Protein AF-A0AAE1BI01-F1 (afdb_monomer_lite)

Radius of gyration: 24.94 Å; chains: 1; bounding box: 64×74×64 Å

Secondary structure (DSSP, 8-state):
---------------SS-HHHHHHHHHHHHHHHHHHHTT--S---TTTTTSPPTT-HHHHHHHHHHHHHHHHHHHHHGGGT----EE----BSSGGG-HHHHHHHHHHHHHHS-HHHHHHH-HHHHHHHHHHHHHHHHTSBPGGGGHHHHHHHHHHHH-SS--SEE-S-HHHHHHHHHHHHS-HHHHHHHHHTTS-SSPPHHHHHHHHTT--S-TTTTSTTTTT-PPPPPPP----TT---PPPPPP----------

Foldseek 3Di:
DDDDDDDDDDDDQDDPDDPVVVVVVCVCCVPPVVVLVVQAQAFQALCLLPDAFPVCNSVSVSSVVVVVVQVVCQVVCVVVVRHGAEEREHFAPDPRLDLPVVVVVLVVVLVPDDPVVCLQQDPVQSVLQSVLSVVVSVPHHYPVLCVLSVVLVCCCVPNPDRDNYHYSDPVSVVVSVVLVPDDPVVNVVVSVVSHRPDGGNNVVVCVVVVVPDPPCVPPPVNVPDDDPDDDDPDDPPVDPDDPPDPDPPVPPDPDDD

Structure (mmCIF, N/CA/C/O backbone):
data_AF-A0AAE1BI01-F1
#
_entry.id   AF-A0AAE1BI01-F1
#
loop_
_atom_site.group_PDB
_atom_site.id
_atom_site.type_symbol
_atom_site.label_atom_id
_atom_site.label_alt_id
_atom_site.label_comp_id
_atom_site.label_asym_id
_atom_site.label_entity_id
_atom_site.label_seq_id
_atom_site.pdbx_PDB_ins_code
_atom_site.Cartn_x
_atom_site.Cartn_y
_atom_site.Cartn_z
_atom_site.occupancy
_atom_site.B_iso_or_equiv
_atom_site.auth_seq_id
_atom_site.auth_comp_id
_atom_site.auth_asym_id
_atom_site.auth_atom_id
_atom_site.pdbx_PDB_model_num
ATOM 1 N N . MET A 1 1 ? 9.666 39.627 -1.838 1.00 34.75 1 MET A N 1
ATOM 2 C CA . MET A 1 1 ? 8.647 38.665 -2.304 1.00 34.75 1 MET A CA 1
ATOM 3 C C . MET A 1 1 ? 9.130 38.089 -3.619 1.00 34.75 1 MET A C 1
ATOM 5 O O . MET A 1 1 ? 9.066 38.765 -4.634 1.00 34.75 1 MET A O 1
ATOM 9 N N . THR A 1 2 ? 9.695 36.892 -3.573 1.00 24.69 2 THR A N 1
ATOM 10 C CA . THR A 1 2 ? 10.084 36.098 -4.742 1.00 24.69 2 THR A CA 1
ATOM 11 C C . THR A 1 2 ? 9.331 34.770 -4.641 1.00 24.69 2 THR A C 1
ATOM 13 O O . THR A 1 2 ? 9.233 34.231 -3.535 1.00 24.69 2 THR A O 1
ATOM 16 N N . PRO A 1 3 ? 8.721 34.270 -5.728 1.00 29.56 3 PRO A N 1
ATOM 17 C CA . PRO A 1 3 ? 7.937 33.046 -5.676 1.00 29.56 3 PRO A CA 1
ATOM 18 C C . PRO A 1 3 ? 8.868 31.839 -5.521 1.00 29.56 3 PRO A C 1
ATOM 20 O O . PRO A 1 3 ? 9.879 31.724 -6.211 1.00 29.56 3 PRO A O 1
ATOM 23 N N . VAL A 1 4 ? 8.526 30.965 -4.575 1.00 28.11 4 VAL A N 1
ATOM 24 C CA . VAL A 1 4 ? 9.205 29.692 -4.324 1.00 28.11 4 VAL A CA 1
ATOM 25 C C . VAL A 1 4 ? 8.816 28.729 -5.440 1.00 28.11 4 VAL A C 1
ATOM 27 O O . VAL A 1 4 ? 7.648 28.385 -5.599 1.00 28.11 4 VAL A O 1
ATOM 30 N N . THR A 1 5 ? 9.808 28.336 -6.227 1.00 25.78 5 THR A N 1
ATOM 31 C CA . THR A 1 5 ? 9.701 27.385 -7.329 1.00 25.78 5 THR A CA 1
ATOM 32 C C . THR A 1 5 ? 9.247 26.024 -6.799 1.00 25.78 5 THR A C 1
ATOM 34 O O . THR A 1 5 ? 9.932 25.404 -5.988 1.00 25.78 5 THR A O 1
ATOM 37 N N . THR A 1 6 ? 8.077 25.565 -7.236 1.00 25.72 6 THR A N 1
ATOM 38 C CA . THR A 1 6 ? 7.556 24.226 -6.951 1.00 25.72 6 THR A CA 1
ATOM 39 C C . THR A 1 6 ? 8.339 23.208 -7.778 1.00 25.72 6 THR A C 1
ATOM 41 O O . THR A 1 6 ? 8.297 23.235 -9.006 1.00 25.72 6 THR A O 1
ATOM 44 N N . THR A 1 7 ? 9.093 22.333 -7.116 1.00 24.44 7 THR A N 1
ATOM 45 C CA . THR A 1 7 ? 9.836 21.251 -7.770 1.00 24.44 7 THR A CA 1
ATOM 46 C C . THR A 1 7 ? 8.867 20.134 -8.158 1.00 24.44 7 THR A C 1
ATOM 48 O O . THR A 1 7 ? 8.446 19.342 -7.319 1.00 24.44 7 THR A O 1
ATOM 51 N N . THR A 1 8 ? 8.488 20.106 -9.434 1.00 24.20 8 THR A N 1
ATOM 52 C CA . THR A 1 8 ? 7.691 19.054 -10.076 1.00 24.20 8 THR A CA 1
ATOM 53 C C . THR A 1 8 ? 8.500 17.758 -10.162 1.00 24.20 8 THR A C 1
ATOM 55 O O . THR A 1 8 ? 9.525 17.715 -10.840 1.00 24.20 8 THR A O 1
ATOM 58 N N . THR A 1 9 ? 8.049 16.694 -9.494 1.00 25.83 9 THR A N 1
ATOM 59 C CA . THR A 1 9 ? 8.619 15.344 -9.636 1.00 25.83 9 THR A CA 1
ATOM 60 C C . THR A 1 9 ? 8.003 14.671 -10.861 1.00 25.83 9 THR A C 1
ATOM 62 O O . THR A 1 9 ? 6.819 14.344 -10.872 1.00 25.83 9 THR A O 1
ATOM 65 N N . THR A 1 10 ? 8.802 14.487 -11.905 1.00 23.81 10 THR A N 1
ATOM 66 C CA . THR A 1 10 ? 8.436 13.834 -13.166 1.00 23.81 10 THR A CA 1
ATOM 67 C C . THR A 1 10 ? 8.401 12.310 -13.020 1.00 23.81 10 THR A C 1
ATOM 69 O O . THR A 1 10 ? 9.395 11.703 -12.629 1.00 23.81 10 THR A O 1
ATOM 72 N N . PHE A 1 11 ? 7.286 11.673 -13.388 1.00 27.86 11 PHE A N 1
ATOM 73 C CA . PHE A 1 11 ? 7.334 10.318 -13.948 1.00 27.86 11 PHE A CA 1
ATOM 74 C C . PHE A 1 11 ? 7.837 10.444 -15.390 1.00 27.86 11 PHE A C 1
ATOM 76 O O . PHE A 1 11 ? 7.430 11.377 -16.083 1.00 27.86 11 PHE A O 1
ATOM 83 N N . GLU A 1 12 ? 8.701 9.540 -15.844 1.00 30.38 12 GLU A N 1
ATOM 84 C CA . GLU A 1 12 ? 9.198 9.509 -17.221 1.00 30.38 12 GLU A CA 1
ATOM 85 C C . GLU A 1 12 ? 8.898 8.127 -17.812 1.00 30.38 12 GLU A C 1
ATOM 87 O O . GLU A 1 12 ? 9.421 7.113 -17.358 1.00 30.38 12 GLU A O 1
ATOM 92 N N . VAL A 1 13 ? 8.006 8.075 -18.803 1.00 31.58 13 VAL A N 1
ATOM 93 C CA . VAL A 1 13 ? 7.838 6.898 -19.665 1.00 31.58 13 VAL A CA 1
ATOM 94 C C . VAL A 1 13 ? 8.714 7.143 -20.887 1.00 31.58 13 VAL A C 1
ATOM 96 O O . VAL A 1 13 ? 8.305 7.842 -21.816 1.00 31.58 13 VAL A O 1
ATOM 99 N N . MET A 1 14 ? 9.940 6.619 -20.866 1.00 33.91 14 MET A N 1
ATOM 100 C CA . MET A 1 14 ? 10.879 6.728 -21.982 1.00 33.91 14 MET A CA 1
ATOM 101 C C . MET A 1 14 ? 10.885 5.435 -22.793 1.00 33.91 14 MET A C 1
ATOM 103 O O . MET A 1 14 ? 11.313 4.388 -22.324 1.00 33.91 14 MET A O 1
ATOM 107 N N . SER A 1 15 ? 10.429 5.534 -24.038 1.00 36.69 15 SER A N 1
ATOM 108 C CA . SER A 1 15 ? 10.638 4.533 -25.083 1.00 36.69 15 SER A CA 1
ATOM 109 C C . SER A 1 15 ? 11.426 5.209 -26.202 1.00 36.69 15 SER A C 1
ATOM 111 O O . SER A 1 15 ? 11.108 6.335 -26.602 1.00 36.69 15 SER A O 1
ATOM 113 N N . GLN A 1 16 ? 12.494 4.551 -26.661 1.00 36.19 16 GLN A N 1
ATOM 114 C CA . GLN A 1 16 ? 13.290 5.008 -27.796 1.00 36.19 16 GLN A CA 1
ATOM 115 C C . GLN A 1 16 ? 12.392 5.178 -29.031 1.00 36.19 16 GLN A C 1
ATOM 117 O O . GLN A 1 16 ? 11.765 4.233 -29.498 1.00 36.19 16 GLN A O 1
ATOM 122 N N . THR A 1 17 ? 12.378 6.407 -29.554 1.00 41.50 17 THR A N 1
ATOM 123 C CA . THR A 1 17 ? 11.995 6.783 -30.926 1.00 41.50 17 THR A CA 1
ATOM 124 C C . THR A 1 17 ? 10.631 6.299 -31.443 1.00 41.50 17 THR A C 1
ATOM 126 O O . THR A 1 17 ? 10.576 5.296 -32.138 1.00 41.50 17 THR A O 1
ATOM 129 N N . ASP A 1 18 ? 9.563 7.089 -31.250 1.00 35.34 18 ASP A N 1
ATOM 130 C CA . ASP A 1 18 ? 8.571 7.373 -32.311 1.00 35.34 18 ASP A CA 1
ATOM 131 C C . ASP A 1 18 ? 7.636 8.548 -31.927 1.00 35.34 18 ASP A C 1
ATOM 133 O O . ASP A 1 18 ? 7.239 8.716 -30.771 1.00 35.34 18 ASP A O 1
ATOM 137 N N . LEU A 1 19 ? 7.217 9.353 -32.908 1.00 38.34 19 LEU A N 1
ATOM 138 C CA . LEU A 1 19 ? 6.229 10.437 -32.761 1.00 38.34 19 LEU A CA 1
ATOM 139 C C . LEU A 1 19 ? 4.848 9.926 -32.295 1.00 38.34 19 LEU A C 1
ATOM 141 O O . LEU A 1 19 ? 4.047 10.705 -31.777 1.00 38.34 19 LEU A O 1
ATOM 145 N N . ARG A 1 20 ? 4.582 8.617 -32.419 1.00 37.41 20 ARG A N 1
ATOM 146 C CA . ARG A 1 20 ? 3.362 7.945 -31.930 1.00 37.41 20 ARG A CA 1
ATOM 147 C C . ARG A 1 20 ? 3.327 7.770 -30.410 1.00 37.41 20 ARG A C 1
ATOM 149 O O . ARG A 1 20 ? 2.249 7.866 -29.823 1.00 37.41 20 ARG A O 1
ATOM 156 N N . THR A 1 21 ? 4.481 7.614 -29.762 1.00 40.12 21 THR A N 1
ATOM 157 C CA . THR A 1 21 ? 4.593 7.468 -28.301 1.00 40.12 21 THR A CA 1
ATOM 158 C C . THR A 1 21 ? 4.140 8.743 -27.594 1.00 40.12 21 THR A C 1
ATOM 160 O O . THR A 1 21 ? 3.395 8.676 -26.624 1.00 40.12 21 THR A O 1
ATOM 163 N N . ARG A 1 22 ? 4.449 9.922 -28.158 1.00 38.75 22 ARG A N 1
ATOM 164 C CA . ARG A 1 22 ? 4.010 11.222 -27.620 1.00 38.75 22 ARG A CA 1
ATOM 165 C C . ARG A 1 22 ? 2.494 11.339 -27.470 1.00 38.75 22 ARG A C 1
ATOM 167 O O . ARG A 1 22 ? 2.050 11.926 -26.491 1.00 38.75 22 ARG A O 1
ATOM 174 N N . SER A 1 23 ? 1.705 10.772 -28.386 1.00 33.31 23 SER A N 1
ATOM 175 C CA . SER A 1 23 ? 0.239 10.844 -28.314 1.00 33.31 23 SER A CA 1
ATOM 176 C C . SER A 1 23 ? -0.345 9.919 -27.238 1.00 33.31 23 SER A C 1
ATOM 178 O O . SER A 1 23 ? -1.333 10.284 -26.603 1.00 33.31 23 SER A O 1
ATOM 180 N N . MET A 1 24 ? 0.268 8.754 -27.000 1.00 35.69 24 MET A N 1
ATOM 181 C CA . MET A 1 24 ? -0.141 7.811 -25.948 1.00 35.69 24 MET A CA 1
ATOM 182 C C . MET A 1 24 ? 0.333 8.241 -24.558 1.00 35.69 24 MET A C 1
ATOM 184 O O . MET A 1 24 ? -0.446 8.166 -23.610 1.00 35.69 24 MET A O 1
ATOM 188 N N . THR A 1 25 ? 1.554 8.768 -24.431 1.00 40.75 25 THR A N 1
ATOM 189 C CA . THR A 1 25 ? 2.028 9.363 -23.175 1.00 40.75 25 THR A CA 1
ATOM 190 C C . THR A 1 25 ? 1.142 10.554 -22.803 1.00 40.75 25 THR A C 1
ATOM 192 O O . THR A 1 25 ? 0.674 10.629 -21.675 1.00 40.75 25 THR A O 1
ATOM 195 N N . HIS A 1 26 ? 0.762 11.418 -23.755 1.00 35.41 26 HIS A N 1
ATOM 196 C CA . HIS A 1 26 ? -0.215 12.478 -23.475 1.00 35.41 26 HIS A CA 1
ATOM 197 C C . HIS A 1 26 ? -1.580 11.931 -23.030 1.00 35.41 26 HIS A C 1
ATOM 199 O O . HIS A 1 26 ? -2.172 12.485 -22.112 1.00 35.41 26 HIS A O 1
ATOM 205 N N . PHE A 1 27 ? -2.085 10.848 -23.625 1.00 36.16 27 PHE A N 1
ATOM 206 C CA . PHE A 1 27 ? -3.375 10.260 -23.240 1.00 36.16 27 PHE A CA 1
ATOM 207 C C . PHE A 1 27 ? -3.372 9.732 -21.794 1.00 36.16 27 PHE A C 1
ATOM 209 O O . PHE A 1 27 ? -4.291 10.023 -21.030 1.00 36.16 27 PHE A O 1
ATOM 216 N N . VAL A 1 28 ? -2.304 9.033 -21.391 1.00 37.91 28 VAL A N 1
ATOM 217 C CA . VAL A 1 28 ? -2.143 8.504 -20.024 1.00 37.91 28 VAL A CA 1
ATOM 218 C C . VAL A 1 28 ? -1.942 9.634 -19.005 1.00 37.91 28 VAL A C 1
ATOM 220 O O . VAL A 1 28 ? -2.580 9.624 -17.954 1.00 37.91 28 VAL A O 1
ATOM 223 N N . TYR A 1 29 ? -1.138 10.655 -19.325 1.00 36.44 29 TYR A N 1
ATOM 224 C CA . TYR A 1 29 ? -0.919 11.798 -18.427 1.00 36.44 29 TYR A CA 1
ATOM 225 C C . TYR A 1 29 ? -2.136 12.726 -18.323 1.00 36.44 29 TYR A C 1
ATOM 227 O O . TYR A 1 29 ? -2.390 13.271 -17.259 1.00 36.44 29 TYR A O 1
ATOM 235 N N . THR A 1 30 ? -2.919 12.920 -19.388 1.00 34.72 30 THR A N 1
ATOM 236 C CA . THR A 1 30 ? -3.986 13.943 -19.387 1.00 34.72 30 THR A CA 1
ATOM 237 C C . THR A 1 30 ? -5.292 13.441 -18.754 1.00 34.72 30 THR A C 1
ATOM 239 O O . THR A 1 30 ? -6.038 14.241 -18.199 1.00 34.72 30 THR A O 1
ATOM 242 N N . LEU A 1 31 ? -5.581 12.133 -18.799 1.00 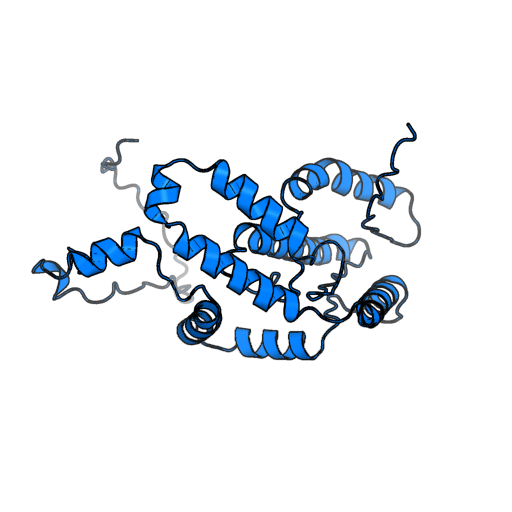35.03 31 LEU A N 1
ATOM 243 C CA . LEU A 1 31 ? -6.830 11.568 -18.257 1.00 35.03 31 LEU A CA 1
ATOM 244 C C . LEU A 1 31 ? -6.679 10.917 -16.877 1.00 35.03 31 LEU A C 1
ATOM 246 O O . LEU A 1 31 ? -7.642 10.897 -16.115 1.00 35.03 31 LEU A O 1
ATOM 250 N N . VAL A 1 32 ? -5.502 10.374 -16.554 1.00 37.41 32 VAL A N 1
ATOM 251 C CA . VAL A 1 32 ? -5.323 9.514 -15.367 1.00 37.41 32 VAL A CA 1
ATOM 252 C C . VAL A 1 32 ? -4.559 10.224 -14.245 1.00 37.41 32 VAL A C 1
ATOM 254 O O . VAL A 1 32 ? -4.821 9.970 -13.073 1.00 37.41 32 VAL A O 1
ATOM 257 N N . TRP A 1 33 ? -3.673 11.169 -14.576 1.00 38.16 33 TRP A N 1
ATOM 258 C CA . TRP A 1 33 ? -2.882 11.929 -13.599 1.00 38.16 33 TRP A CA 1
ATOM 259 C C . TRP A 1 33 ? -3.724 12.722 -12.576 1.00 38.16 33 TRP A C 1
ATOM 261 O O . TRP A 1 33 ? -3.427 12.624 -11.385 1.00 38.16 33 TRP A O 1
ATOM 271 N N . PRO A 1 34 ? -4.829 13.404 -12.955 1.00 31.47 34 PRO A N 1
ATOM 272 C CA . PRO A 1 34 ? -5.656 14.134 -11.987 1.00 31.47 34 PRO A CA 1
ATOM 273 C C . PRO A 1 34 ? -6.359 13.224 -10.964 1.00 31.47 34 PRO A C 1
ATOM 275 O O . PRO A 1 34 ? -6.634 13.647 -9.851 1.00 31.47 34 PRO A O 1
ATOM 278 N N . LEU A 1 35 ? -6.625 11.958 -11.315 1.00 32.19 35 LEU A N 1
ATOM 279 C CA . LEU A 1 35 ? -7.226 10.960 -10.414 1.00 32.19 35 LEU A CA 1
ATOM 280 C C . LEU A 1 35 ? -6.220 10.376 -9.409 1.00 32.19 35 LEU A C 1
ATOM 282 O O . LEU A 1 35 ? -6.613 9.771 -8.413 1.00 32.19 35 LEU A O 1
ATOM 286 N N . ILE A 1 36 ? -4.927 10.525 -9.693 1.00 38.31 36 ILE A N 1
ATOM 287 C CA . ILE A 1 36 ? -3.812 9.965 -8.930 1.00 38.31 36 ILE A CA 1
ATOM 288 C C . ILE A 1 36 ? -3.237 11.032 -7.982 1.00 38.31 36 ILE A C 1
ATOM 290 O O . ILE A 1 36 ? -2.968 10.717 -6.823 1.00 38.31 36 ILE A O 1
ATOM 294 N N . ASP A 1 37 ? -3.134 12.293 -8.415 1.00 31.62 37 ASP A N 1
ATOM 295 C CA . ASP A 1 37 ? -2.546 13.391 -7.628 1.00 31.62 37 ASP A CA 1
ATOM 296 C C . ASP A 1 37 ? -3.327 13.740 -6.345 1.00 31.62 37 ASP A C 1
ATOM 298 O O . ASP A 1 37 ? -2.708 13.997 -5.310 1.00 31.62 37 ASP A O 1
ATOM 302 N N . ASP A 1 38 ? -4.663 13.648 -6.346 1.00 31.38 38 ASP A N 1
ATOM 303 C CA . ASP A 1 38 ? -5.489 13.997 -5.174 1.00 31.38 38 ASP A CA 1
ATOM 304 C C . ASP A 1 38 ? -5.339 13.020 -3.985 1.00 31.38 38 ASP A C 1
ATOM 306 O O . ASP A 1 38 ? -5.750 13.326 -2.865 1.00 31.38 38 ASP A O 1
ATOM 310 N N . PHE A 1 39 ? -4.710 11.853 -4.183 1.00 31.08 39 PHE A N 1
ATOM 311 C CA . PHE A 1 39 ? -4.576 10.807 -3.156 1.00 31.08 39 PHE A CA 1
ATOM 312 C C . PHE A 1 39 ? -3.128 10.520 -2.709 1.00 31.08 39 PHE A C 1
ATOM 314 O O . PHE A 1 39 ? -2.918 9.707 -1.803 1.00 31.08 39 PHE A O 1
ATOM 321 N N . LEU A 1 40 ? -2.112 11.146 -3.320 1.00 35.22 40 LEU A N 1
ATOM 322 C CA . LEU A 1 40 ? -0.724 10.647 -3.311 1.00 35.22 40 LEU A CA 1
ATOM 323 C C . LEU A 1 40 ? 0.300 11.443 -2.490 1.00 35.22 40 LEU A C 1
ATOM 325 O O . LEU A 1 40 ? 1.487 11.437 -2.805 1.00 35.22 40 LEU A O 1
ATOM 329 N N . SER A 1 41 ? -0.103 12.032 -1.366 1.00 29.48 41 SER A N 1
ATOM 330 C CA . SER A 1 41 ? 0.845 12.628 -0.409 1.00 29.48 41 SER A CA 1
ATOM 331 C C . SER A 1 41 ? 0.832 11.934 0.950 1.00 29.48 41 SER A C 1
ATOM 333 O O . SER A 1 41 ? 0.291 12.499 1.890 1.00 29.48 41 SER A O 1
ATOM 335 N N . CYS A 1 42 ? 1.437 10.737 1.083 1.00 35.81 42 CYS A N 1
ATOM 336 C CA . CYS A 1 42 ? 2.082 10.296 2.342 1.00 35.81 42 CYS A CA 1
ATOM 337 C C . CYS A 1 42 ? 2.644 8.853 2.321 1.00 35.81 42 CYS A C 1
ATOM 339 O O . CYS A 1 42 ? 1.904 7.931 2.039 1.00 35.81 42 CYS A O 1
ATOM 341 N N . PHE A 1 43 ? 3.899 8.649 2.759 1.00 37.59 43 PHE A N 1
ATOM 342 C CA . PHE A 1 43 ? 4.527 7.365 3.178 1.00 37.59 43 PHE A CA 1
ATOM 343 C C . PHE A 1 43 ? 4.877 6.277 2.139 1.00 37.59 43 PHE A C 1
ATOM 345 O O . PHE A 1 43 ? 4.215 5.255 2.062 1.00 37.59 43 PHE A O 1
ATOM 352 N N . SER A 1 44 ? 6.034 6.353 1.468 1.00 34.94 44 SER A N 1
ATOM 353 C CA . SER A 1 44 ? 6.558 5.203 0.696 1.00 34.94 44 SER A CA 1
ATOM 354 C C . SER A 1 44 ? 7.006 4.053 1.603 1.00 34.94 44 SER A C 1
ATOM 356 O O . SER A 1 44 ? 8.103 4.078 2.144 1.00 34.94 44 SER A O 1
ATOM 358 N N . LEU A 1 45 ? 6.186 3.016 1.764 1.00 44.69 45 LEU A N 1
ATOM 359 C CA . LEU A 1 45 ? 6.631 1.696 2.217 1.00 44.69 45 LEU A CA 1
ATOM 360 C C . LEU A 1 45 ? 6.653 0.788 0.986 1.00 44.69 45 LEU A C 1
ATOM 362 O O . LEU A 1 45 ? 5.613 0.559 0.386 1.00 44.69 45 LEU A O 1
ATOM 366 N N . GLY A 1 46 ? 7.799 0.215 0.632 1.00 44.31 46 GLY A N 1
ATOM 367 C CA . GLY A 1 46 ? 7.916 -0.733 -0.493 1.00 44.31 46 GLY A CA 1
ATOM 368 C C . GLY A 1 46 ? 7.056 -1.992 -0.307 1.00 44.31 46 GLY A C 1
ATOM 369 O O . GLY A 1 46 ? 6.727 -2.679 -1.264 1.00 44.31 46 GLY A O 1
ATOM 370 N N . ASP A 1 47 ? 6.610 -2.252 0.926 1.00 52.16 47 ASP A N 1
ATOM 371 C CA . ASP A 1 47 ? 5.630 -3.290 1.254 1.00 52.16 47 ASP A CA 1
ATOM 372 C C . ASP A 1 47 ? 4.177 -2.851 1.035 1.00 52.16 47 ASP A C 1
ATOM 374 O O . ASP A 1 47 ? 3.317 -3.712 0.906 1.00 52.16 47 ASP A O 1
ATOM 378 N N . SER A 1 48 ? 3.878 -1.546 0.991 1.00 54.66 48 SER A N 1
ATOM 379 C CA . SER A 1 48 ? 2.501 -1.025 0.861 1.00 54.66 48 SER A CA 1
ATOM 380 C C . SER A 1 48 ? 1.859 -1.302 -0.496 1.00 54.66 48 SER A C 1
ATOM 382 O O . SER A 1 48 ? 0.651 -1.161 -0.638 1.00 54.66 48 SER A O 1
ATOM 384 N N . SER A 1 49 ? 2.659 -1.716 -1.478 1.00 57.06 49 SER A N 1
ATOM 385 C CA . SER A 1 49 ? 2.206 -2.218 -2.776 1.00 57.06 49 SER A CA 1
ATOM 386 C C . SER A 1 49 ? 1.765 -3.688 -2.740 1.00 57.06 49 SER A C 1
ATOM 388 O O . SER A 1 49 ? 1.227 -4.188 -3.723 1.00 57.06 49 SER A O 1
ATOM 390 N N . ARG A 1 50 ? 2.046 -4.401 -1.640 1.00 68.12 50 ARG A N 1
ATOM 391 C CA . ARG A 1 50 ? 1.777 -5.843 -1.466 1.00 68.12 50 ARG A CA 1
ATOM 392 C C . ARG A 1 50 ? 0.952 -6.157 -0.222 1.00 68.12 50 ARG A C 1
ATOM 394 O O . ARG A 1 50 ? 0.308 -7.200 -0.158 1.00 68.12 50 ARG A O 1
ATOM 401 N N . TYR A 1 51 ? 1.017 -5.279 0.774 1.00 74.69 51 TYR A N 1
ATOM 402 C CA . TYR A 1 51 ? 0.347 -5.396 2.058 1.00 74.69 51 TYR A CA 1
ATOM 403 C C . TYR A 1 51 ? -0.316 -4.080 2.417 1.00 74.69 51 TYR A C 1
ATOM 405 O O . TYR A 1 51 ? 0.218 -3.006 2.156 1.00 74.69 51 TYR A O 1
ATOM 413 N N . THR A 1 52 ? -1.474 -4.167 3.056 1.00 78.94 52 THR A N 1
ATOM 414 C CA . THR A 1 52 ? -2.166 -2.993 3.577 1.00 78.94 52 THR A CA 1
ATOM 415 C C . THR A 1 52 ? -1.838 -2.834 5.051 1.00 78.94 52 THR A C 1
ATOM 417 O O . THR A 1 52 ? -2.083 -3.740 5.845 1.00 78.94 52 THR A O 1
ATOM 420 N N . PHE A 1 53 ? -1.285 -1.680 5.417 1.00 73.31 53 PHE A N 1
ATOM 421 C CA . PHE A 1 53 ? -0.978 -1.363 6.808 1.00 73.31 53 PHE A CA 1
ATOM 422 C C . PHE A 1 53 ? -2.161 -0.634 7.456 1.00 73.31 53 PHE A C 1
ATOM 424 O O . PHE A 1 53 ? -2.661 0.336 6.873 1.00 73.31 53 PHE A O 1
ATOM 431 N N . PRO A 1 54 ? -2.605 -1.038 8.661 1.00 74.69 54 PRO A N 1
ATOM 432 C CA . PRO A 1 54 ? -3.645 -0.299 9.364 1.00 74.69 54 PRO A CA 1
ATOM 433 C C . PRO A 1 54 ? -3.150 1.115 9.703 1.00 74.69 54 PRO A C 1
ATOM 435 O O . PRO A 1 54 ? -1.997 1.302 10.093 1.00 74.69 54 PRO A O 1
ATOM 438 N N . GLY A 1 55 ? -4.012 2.111 9.487 1.00 74.94 55 GLY A N 1
ATOM 439 C CA . GLY A 1 55 ? -3.655 3.535 9.537 1.00 74.94 55 GLY A CA 1
ATOM 440 C C . GLY A 1 55 ? -3.200 4.123 8.194 1.00 74.94 55 GLY A C 1
ATOM 441 O O . GLY A 1 55 ? -3.214 5.337 8.035 1.00 74.94 55 GLY A O 1
ATOM 442 N N . PHE A 1 56 ? -2.887 3.282 7.200 1.00 74.81 56 PHE A N 1
ATOM 443 C CA . PHE A 1 56 ? -2.456 3.692 5.854 1.00 74.81 56 PHE A CA 1
ATOM 444 C C . PHE A 1 56 ? -3.273 3.011 4.749 1.00 74.81 56 PHE A C 1
ATOM 446 O O . PHE A 1 56 ? -2.780 2.803 3.639 1.00 74.81 56 PHE A O 1
ATOM 453 N N . THR A 1 57 ? -4.520 2.635 5.038 1.00 79.62 57 THR A N 1
ATOM 454 C CA . THR A 1 57 ? -5.367 1.867 4.114 1.00 79.62 57 THR A CA 1
ATOM 455 C C . THR A 1 57 ? -5.584 2.591 2.789 1.00 79.62 57 THR A C 1
ATOM 457 O O . THR A 1 57 ? -5.344 2.005 1.737 1.00 79.62 57 THR A O 1
ATOM 460 N N . ALA A 1 58 ? -5.967 3.872 2.828 1.00 79.25 58 ALA A N 1
ATOM 461 C CA . ALA A 1 58 ? -6.199 4.667 1.620 1.00 79.25 58 ALA A CA 1
ATOM 462 C C . ALA A 1 58 ? -4.927 4.794 0.767 1.00 79.25 58 ALA A C 1
ATOM 464 O O . ALA A 1 58 ? -4.965 4.609 -0.444 1.00 79.25 58 ALA A O 1
ATOM 465 N N . TYR A 1 59 ? -3.781 5.017 1.410 1.00 74.88 59 TYR A N 1
ATOM 466 C CA . TYR A 1 59 ? -2.498 5.073 0.721 1.00 74.88 59 TYR A CA 1
ATOM 467 C C . TYR A 1 59 ? -2.104 3.726 0.090 1.00 74.88 59 TYR A C 1
ATOM 469 O O . TYR A 1 59 ? -1.723 3.665 -1.080 1.00 74.88 59 TYR A O 1
ATOM 477 N N . SER A 1 60 ? -2.224 2.638 0.858 1.00 79.75 60 SER A N 1
ATOM 478 C CA . SER A 1 60 ? -1.892 1.284 0.399 1.00 79.75 60 SER A CA 1
ATOM 479 C C . SER A 1 60 ? -2.772 0.889 -0.786 1.00 79.75 60 SER A C 1
ATOM 481 O O . SER A 1 60 ? -2.273 0.315 -1.750 1.00 79.75 60 SER A O 1
ATOM 483 N N . MET A 1 61 ? -4.057 1.256 -0.756 1.00 84.56 61 MET A N 1
ATOM 484 C CA . MET A 1 61 ? -4.988 1.073 -1.869 1.00 84.56 61 MET A CA 1
ATOM 485 C C . MET A 1 61 ? -4.486 1.768 -3.137 1.00 84.56 61 MET A C 1
ATOM 487 O O . MET A 1 61 ? -4.375 1.112 -4.172 1.00 84.56 61 MET A O 1
ATOM 491 N N . SER A 1 62 ? -4.120 3.052 -3.061 1.00 83.19 62 SER A N 1
ATOM 492 C CA . SER A 1 62 ? -3.587 3.788 -4.215 1.00 83.19 62 SER A CA 1
ATOM 493 C C . SER A 1 62 ? -2.324 3.131 -4.778 1.00 83.19 62 SER A C 1
ATOM 495 O O . SER A 1 62 ? -2.192 2.987 -5.991 1.00 83.19 62 SER A O 1
ATOM 497 N N . LYS A 1 63 ? -1.418 2.646 -3.916 1.00 79.06 63 LYS A N 1
ATOM 498 C CA . LYS A 1 63 ? -0.208 1.931 -4.356 1.00 79.06 63 LYS A CA 1
ATOM 499 C C . LYS A 1 63 ? -0.497 0.573 -4.993 1.00 79.06 63 LYS A C 1
ATOM 501 O O . LYS A 1 63 ? 0.084 0.268 -6.035 1.00 79.06 63 LYS A O 1
ATOM 506 N N . HIS A 1 64 ? -1.420 -0.212 -4.439 1.00 82.81 64 HIS A N 1
ATOM 507 C CA . HIS A 1 64 ? -1.859 -1.468 -5.059 1.00 82.81 64 HIS A CA 1
ATOM 508 C C . HIS A 1 64 ? -2.509 -1.217 -6.424 1.00 82.81 64 HIS A C 1
ATOM 510 O O . HIS A 1 64 ? -2.256 -1.964 -7.369 1.00 82.81 64 HIS A O 1
ATOM 516 N N . ALA A 1 65 ? -3.302 -0.149 -6.550 1.00 86.38 65 ALA A N 1
ATOM 517 C CA . ALA A 1 65 ? -3.926 0.231 -7.810 1.00 86.38 65 ALA A CA 1
ATOM 518 C C . ALA A 1 65 ? -2.878 0.580 -8.877 1.00 86.38 65 ALA A C 1
ATOM 520 O O . ALA A 1 65 ? -2.957 0.057 -9.987 1.00 86.38 65 ALA A O 1
ATOM 521 N N . SER A 1 66 ? -1.855 1.377 -8.537 1.00 85.12 66 SER A N 1
ATOM 522 C CA . SER A 1 66 ? -0.757 1.693 -9.464 1.00 85.12 66 SER A CA 1
ATOM 523 C C . SER A 1 66 ? -0.024 0.441 -9.948 1.00 85.12 66 SER A C 1
ATOM 525 O O . SER A 1 66 ? 0.315 0.344 -11.125 1.00 85.12 66 SER A O 1
ATOM 527 N N . ILE A 1 67 ? 0.201 -0.529 -9.058 1.00 85.81 67 ILE A N 1
ATOM 528 C CA . ILE A 1 67 ? 0.853 -1.788 -9.419 1.00 85.81 67 ILE A CA 1
ATOM 529 C C . ILE A 1 67 ? -0.021 -2.648 -10.327 1.00 85.81 67 ILE A C 1
ATOM 531 O O . ILE A 1 67 ? 0.462 -3.122 -11.352 1.00 85.81 67 ILE A O 1
ATOM 535 N N . SER A 1 68 ? -1.299 -2.810 -9.987 1.00 88.75 68 SER A N 1
ATOM 536 C CA . SER A 1 68 ? -2.255 -3.539 -10.825 1.00 88.75 68 SER A CA 1
ATOM 537 C C . SER A 1 68 ? -2.340 -2.927 -12.228 1.00 88.75 68 SER A C 1
ATOM 539 O O . SER A 1 68 ? -2.288 -3.633 -13.235 1.00 88.75 68 SER A O 1
ATOM 541 N N . PHE A 1 69 ? -2.381 -1.595 -12.297 1.00 88.44 69 PHE A N 1
ATOM 542 C CA . PHE A 1 69 ? -2.391 -0.858 -13.553 1.00 88.44 69 PHE A CA 1
ATOM 543 C C . PHE A 1 69 ? -1.112 -1.077 -14.370 1.00 88.44 69 PHE A C 1
ATOM 545 O O . PHE A 1 69 ? -1.192 -1.376 -15.560 1.00 88.44 69 PHE A O 1
ATOM 552 N N . ALA A 1 70 ? 0.064 -0.997 -13.743 1.00 88.19 70 ALA A N 1
ATOM 553 C CA . ALA A 1 70 ? 1.336 -1.251 -14.415 1.00 88.19 70 ALA A CA 1
ATOM 554 C C . ALA A 1 70 ? 1.461 -2.704 -14.911 1.00 88.19 70 ALA A C 1
ATOM 556 O O . ALA A 1 70 ? 1.939 -2.932 -16.022 1.00 88.19 70 ALA A O 1
ATOM 557 N N . ASP A 1 71 ? 0.991 -3.681 -14.128 1.00 88.94 71 ASP A N 1
ATOM 558 C CA . ASP A 1 71 ? 0.979 -5.092 -14.525 1.00 88.94 71 ASP A CA 1
ATOM 559 C C . ASP A 1 71 ? 0.059 -5.329 -15.740 1.00 88.94 71 ASP A C 1
ATOM 561 O O . ASP A 1 71 ? 0.425 -6.093 -16.637 1.00 88.94 71 ASP A O 1
ATOM 565 N N . GLY A 1 72 ? -1.087 -4.639 -15.810 1.00 91.50 72 GLY A N 1
ATOM 566 C CA . GLY A 1 72 ? -1.971 -4.637 -16.980 1.00 91.50 72 GLY A CA 1
ATOM 567 C C . GLY A 1 72 ? -1.325 -3.986 -18.205 1.00 91.50 72 GLY A C 1
ATOM 568 O O . GLY A 1 72 ? -1.236 -4.611 -19.265 1.00 91.50 72 GLY A O 1
ATOM 569 N N . LEU A 1 73 ? -0.782 -2.774 -18.045 1.00 92.31 73 LEU A N 1
ATOM 570 C CA . LEU A 1 73 ? -0.089 -2.058 -19.119 1.00 92.31 73 LEU A CA 1
ATOM 571 C C . LEU A 1 73 ? 1.062 -2.874 -19.701 1.00 92.31 73 LEU A C 1
ATOM 573 O O . LEU A 1 73 ? 1.206 -2.933 -20.916 1.00 92.31 73 LEU A O 1
ATOM 577 N N . ARG A 1 74 ? 1.853 -3.555 -18.867 1.00 93.50 74 ARG A N 1
ATOM 578 C CA . ARG A 1 74 ? 2.954 -4.410 -19.329 1.00 93.50 74 ARG A CA 1
ATOM 579 C C . ARG A 1 74 ? 2.494 -5.465 -20.339 1.00 93.50 74 ARG A C 1
ATOM 581 O O . ARG A 1 74 ? 3.214 -5.744 -21.294 1.00 93.50 74 ARG A O 1
ATOM 588 N N . LEU A 1 75 ? 1.315 -6.053 -20.136 1.00 94.94 75 LEU A N 1
ATOM 589 C CA . LEU A 1 75 ? 0.746 -7.045 -21.053 1.00 94.94 75 LEU A CA 1
ATOM 590 C C . LEU A 1 75 ? 0.173 -6.385 -22.311 1.00 94.94 75 LEU A C 1
ATOM 592 O O . LEU A 1 75 ? 0.389 -6.870 -23.421 1.00 94.94 75 LEU A O 1
ATOM 596 N N . GLU A 1 76 ? -0.532 -5.266 -22.158 1.00 94.75 76 GLU A N 1
ATOM 597 C CA . GLU A 1 76 ? -1.142 -4.559 -23.286 1.00 94.75 76 GLU A CA 1
ATOM 598 C C . GLU A 1 76 ? -0.105 -3.938 -24.230 1.00 94.75 76 GLU A C 1
ATOM 600 O O . GLU A 1 76 ? -0.308 -3.942 -25.448 1.00 94.75 76 GLU A O 1
ATOM 605 N N . MET A 1 77 ? 1.001 -3.435 -23.673 1.00 95.62 77 MET A N 1
ATOM 606 C CA . MET A 1 77 ? 2.084 -2.772 -24.398 1.00 95.62 77 MET A CA 1
ATOM 607 C C . MET A 1 77 ? 3.000 -3.753 -25.137 1.00 95.62 77 MET A C 1
ATOM 609 O O . MET A 1 77 ? 3.655 -3.364 -26.106 1.00 95.62 77 MET A O 1
ATOM 613 N N . GLN A 1 78 ? 3.022 -5.029 -24.735 1.00 93.12 78 GLN A N 1
ATOM 614 C CA . GLN A 1 78 ? 3.943 -6.034 -25.276 1.00 93.12 78 GLN A CA 1
ATOM 615 C C . GLN A 1 78 ? 3.844 -6.165 -26.806 1.00 93.12 78 GLN A C 1
ATOM 617 O O . GLN A 1 78 ? 4.856 -6.309 -27.488 1.00 93.12 78 GLN A O 1
ATOM 622 N N . LYS A 1 79 ? 2.634 -6.048 -27.368 1.00 94.06 79 LYS A N 1
ATOM 623 C CA . LYS A 1 79 ? 2.383 -6.113 -28.822 1.00 94.06 79 LYS A CA 1
ATOM 624 C C . LYS A 1 79 ? 2.974 -4.939 -29.614 1.00 94.06 79 LYS A C 1
ATOM 626 O O . LYS A 1 79 ? 3.064 -5.014 -30.835 1.00 94.06 79 LYS A O 1
ATOM 631 N N . TRP A 1 80 ? 3.343 -3.861 -28.930 1.00 94.56 80 TRP A N 1
ATOM 632 C CA . TRP A 1 80 ? 3.962 -2.671 -29.512 1.00 94.56 80 TRP A CA 1
ATOM 633 C C . TRP A 1 80 ? 5.474 -2.625 -29.286 1.00 94.56 80 TRP A C 1
ATOM 635 O O . TRP A 1 80 ? 6.101 -1.630 -29.629 1.00 94.56 80 TRP A O 1
ATOM 645 N N . GLY A 1 81 ? 6.063 -3.680 -28.710 1.00 91.75 81 GLY A N 1
ATOM 646 C CA . GLY A 1 81 ? 7.489 -3.707 -28.380 1.00 91.75 81 GLY A CA 1
ATOM 647 C C . GLY A 1 81 ? 7.877 -2.725 -27.271 1.00 91.75 81 GLY A C 1
ATOM 648 O O . GLY A 1 81 ? 9.053 -2.413 -27.125 1.00 91.75 81 GLY A O 1
ATOM 649 N N . ILE A 1 82 ? 6.904 -2.228 -26.499 1.00 92.31 82 ILE A N 1
ATOM 650 C CA . ILE A 1 82 ? 7.136 -1.316 -25.378 1.00 92.31 82 ILE A CA 1
ATOM 651 C C . ILE A 1 82 ? 7.192 -2.142 -24.090 1.00 92.31 82 ILE A C 1
ATOM 653 O O . ILE A 1 82 ? 6.250 -2.872 -23.770 1.00 92.31 82 ILE A O 1
ATOM 657 N N . SER A 1 83 ? 8.287 -2.014 -23.344 1.00 90.06 83 SER A N 1
ATOM 658 C CA . SER A 1 83 ? 8.442 -2.606 -22.018 1.00 90.06 83 SER A CA 1
ATOM 659 C C . SER A 1 83 ? 7.919 -1.664 -20.927 1.00 90.06 83 SER A C 1
ATOM 661 O O . SER A 1 83 ? 7.935 -0.441 -21.060 1.00 90.06 83 SER A O 1
ATOM 663 N N . VAL A 1 84 ? 7.406 -2.244 -19.841 1.00 91.56 84 VAL A N 1
ATOM 664 C CA . VAL A 1 84 ? 6.901 -1.510 -18.672 1.00 91.56 84 VAL A CA 1
ATOM 665 C C . VAL A 1 84 ? 7.555 -2.104 -17.433 1.00 91.56 84 VAL A C 1
ATOM 667 O O . VAL A 1 84 ? 7.484 -3.316 -17.211 1.00 91.56 84 VAL A O 1
ATOM 670 N N . HIS A 1 85 ? 8.171 -1.238 -16.633 1.00 90.50 85 HIS A N 1
ATOM 671 C CA . HIS A 1 85 ? 8.946 -1.597 -15.450 1.00 90.50 85 HIS A CA 1
ATOM 672 C C . HIS A 1 85 ? 8.409 -0.837 -14.236 1.00 90.50 85 HIS A C 1
ATOM 674 O O . HIS A 1 85 ? 8.049 0.336 -14.345 1.00 90.50 85 HIS A O 1
ATOM 680 N N . THR A 1 86 ? 8.356 -1.485 -13.072 1.00 89.44 86 THR A N 1
ATOM 681 C CA . THR A 1 86 ? 7.980 -0.826 -11.813 1.00 89.44 86 THR A CA 1
ATOM 682 C C . THR A 1 86 ? 9.152 -0.783 -10.844 1.00 89.44 86 THR A C 1
ATOM 684 O O . THR A 1 86 ? 9.823 -1.789 -10.633 1.00 89.44 86 THR A O 1
ATOM 687 N N . VAL A 1 87 ? 9.373 0.370 -10.211 1.00 87.31 87 VAL A N 1
ATOM 688 C CA . VAL A 1 87 ? 10.340 0.530 -9.116 1.00 87.31 87 VAL A CA 1
ATOM 689 C C . VAL A 1 87 ? 9.564 0.772 -7.825 1.00 87.31 87 VAL A C 1
ATOM 691 O O . VAL A 1 87 ? 8.786 1.720 -7.722 1.00 87.31 87 VAL A O 1
ATOM 694 N N . GLU A 1 88 ? 9.747 -0.109 -6.843 1.00 84.38 88 GLU A N 1
ATOM 695 C CA . GLU A 1 88 ? 9.019 -0.128 -5.570 1.00 84.38 88 GLU A CA 1
ATOM 696 C C . GLU A 1 88 ? 9.968 0.236 -4.411 1.00 84.38 88 GLU A C 1
ATOM 698 O O . GLU A 1 88 ? 10.447 -0.643 -3.683 1.00 84.38 88 GLU A O 1
ATOM 703 N N . PRO A 1 89 ? 10.282 1.533 -4.218 1.00 80.50 89 PRO A N 1
ATOM 704 C CA . PRO A 1 89 ? 11.187 1.964 -3.167 1.00 80.50 89 PRO A CA 1
ATOM 705 C C . PRO A 1 89 ? 10.588 1.750 -1.776 1.00 80.50 89 PRO A C 1
ATOM 707 O O . PRO A 1 89 ? 9.394 1.930 -1.525 1.00 80.50 89 PRO A O 1
ATOM 710 N N . THR A 1 90 ? 11.459 1.420 -0.825 1.00 75.38 90 THR A N 1
ATOM 711 C CA . THR A 1 90 ? 11.100 1.351 0.593 1.00 75.38 90 THR A CA 1
ATOM 712 C C . THR A 1 90 ? 10.990 2.733 1.237 1.00 75.38 90 THR A C 1
ATOM 714 O O . THR A 1 90 ? 11.067 3.753 0.559 1.00 75.38 90 THR A O 1
ATOM 717 N N . LEU A 1 91 ? 10.824 2.777 2.560 1.00 79.69 91 LEU A N 1
ATOM 718 C CA . LEU A 1 91 ? 10.844 4.033 3.299 1.00 79.69 91 LEU A CA 1
ATOM 719 C C . LEU A 1 91 ? 12.282 4.531 3.442 1.00 79.69 91 LEU A C 1
ATOM 721 O O . LEU A 1 91 ? 13.106 3.859 4.064 1.00 79.69 91 LEU A O 1
ATOM 725 N N . TYR A 1 92 ? 12.559 5.712 2.894 1.00 82.88 92 TYR A N 1
ATOM 726 C CA . TYR A 1 92 ? 13.825 6.433 3.036 1.00 82.88 92 TYR A CA 1
ATOM 727 C C . TYR A 1 92 ? 13.596 7.751 3.755 1.00 82.88 92 TYR A C 1
ATOM 729 O O . TYR A 1 92 ? 12.541 8.367 3.592 1.00 82.88 92 TYR A O 1
ATOM 737 N N . ARG A 1 93 ? 14.615 8.199 4.491 1.00 83.56 93 ARG A N 1
ATOM 738 C CA . ARG A 1 93 ? 14.658 9.518 5.123 1.00 83.56 93 ARG A CA 1
ATOM 739 C C . ARG A 1 93 ? 14.694 10.600 4.048 1.00 83.56 93 ARG A C 1
ATOM 741 O O . ARG A 1 93 ? 15.749 10.963 3.543 1.00 83.56 93 ARG A O 1
ATOM 748 N N . THR A 1 94 ? 13.514 11.087 3.698 1.00 80.81 94 THR A N 1
ATOM 749 C CA . THR A 1 94 ? 13.266 12.153 2.720 1.00 80.81 94 THR A CA 1
ATOM 750 C C . THR A 1 94 ? 12.365 13.208 3.355 1.00 80.81 94 THR A C 1
ATOM 752 O O . THR A 1 94 ? 11.896 13.032 4.481 1.00 80.81 94 THR A O 1
ATOM 755 N N . HIS A 1 95 ? 12.086 14.308 2.652 1.00 76.38 95 HIS A N 1
ATOM 756 C CA . HIS A 1 95 ? 11.180 15.336 3.173 1.00 76.38 95 HIS A CA 1
ATOM 757 C C . HIS A 1 95 ? 9.772 14.786 3.483 1.00 76.38 95 HIS A C 1
ATOM 759 O O . HIS A 1 95 ? 9.150 15.192 4.458 1.00 76.38 95 HIS A O 1
ATOM 765 N N . ILE A 1 96 ? 9.317 13.788 2.716 1.00 72.06 96 ILE A N 1
ATOM 766 C CA . ILE A 1 96 ? 7.999 13.146 2.865 1.00 72.06 96 ILE A CA 1
ATOM 767 C C . ILE A 1 96 ? 7.919 12.285 4.136 1.00 72.06 96 ILE A C 1
ATOM 769 O O . ILE A 1 96 ? 6.840 12.088 4.683 1.00 72.06 96 ILE A O 1
ATOM 773 N N . SER A 1 97 ? 9.048 11.769 4.628 1.00 76.25 97 SER A N 1
ATOM 774 C CA . SER A 1 97 ? 9.108 10.928 5.829 1.00 76.25 97 SER A CA 1
ATOM 775 C C . SER A 1 97 ? 9.497 11.723 7.084 1.00 76.25 97 SER A C 1
ATOM 777 O O . SER A 1 97 ? 10.048 11.150 8.025 1.00 76.25 97 SER A O 1
ATOM 779 N N . GLN A 1 98 ? 9.317 13.046 7.080 1.00 81.75 98 GLN A N 1
ATOM 780 C CA . GLN A 1 98 ? 9.618 13.881 8.240 1.00 81.75 98 GLN A CA 1
ATOM 781 C C . GLN A 1 98 ? 8.468 13.837 9.244 1.00 81.75 98 GLN A C 1
ATOM 783 O O . GLN A 1 98 ? 7.315 14.091 8.905 1.00 81.75 98 GLN A O 1
ATOM 788 N N . GLU A 1 99 ? 8.801 13.571 10.503 1.00 85.25 99 GLU A N 1
ATOM 789 C CA . GLU A 1 99 ? 7.829 13.453 11.591 1.00 85.25 99 GLU A CA 1
ATOM 790 C C . GLU A 1 99 ? 6.982 14.720 11.769 1.00 85.25 99 GLU A C 1
ATOM 792 O O . GLU A 1 99 ? 5.759 14.639 11.841 1.00 85.25 99 GLU A O 1
ATOM 797 N N . ALA A 1 100 ? 7.611 15.898 11.791 1.00 88.25 100 ALA A N 1
ATOM 798 C CA . ALA A 1 100 ? 6.921 17.145 12.114 1.00 88.25 100 ALA A CA 1
ATOM 799 C C . ALA A 1 100 ? 5.800 17.521 11.115 1.00 88.25 100 ALA A C 1
ATOM 801 O O . ALA A 1 100 ? 4.688 17.797 11.573 1.00 88.25 100 ALA A O 1
ATOM 802 N N . PRO A 1 101 ? 6.014 17.502 9.780 1.00 86.56 101 PRO A N 1
ATOM 803 C CA . PRO A 1 101 ? 4.933 17.706 8.812 1.00 86.56 101 PRO A CA 1
ATOM 804 C C . PRO A 1 101 ? 3.783 16.708 8.965 1.00 86.56 101 PRO A C 1
ATOM 806 O O . PRO A 1 101 ? 2.620 17.100 8.893 1.00 86.56 101 PRO A O 1
ATOM 809 N N . ILE A 1 102 ? 4.099 15.437 9.219 1.00 85.25 102 ILE A N 1
ATOM 810 C CA . ILE A 1 102 ? 3.099 14.375 9.361 1.00 85.25 102 ILE A CA 1
ATOM 811 C C . ILE A 1 102 ? 2.271 14.571 10.632 1.00 85.25 102 ILE A C 1
ATOM 813 O O . ILE A 1 102 ? 1.045 14.494 10.586 1.00 85.25 102 ILE A O 1
ATOM 817 N N . HIS A 1 103 ? 2.917 14.872 11.760 1.00 87.19 103 HIS A N 1
ATOM 818 C CA . HIS A 1 103 ? 2.220 15.150 13.014 1.00 87.19 103 HIS A CA 1
ATOM 819 C C . HIS A 1 103 ? 1.317 16.372 12.892 1.00 87.19 103 HIS A C 1
ATOM 821 O O . HIS A 1 103 ? 0.165 16.303 13.308 1.00 87.19 103 HIS A O 1
ATOM 827 N N . ARG A 1 104 ? 1.796 17.444 12.249 1.00 89.12 104 ARG A N 1
ATOM 828 C CA . ARG A 1 104 ? 0.985 18.638 11.987 1.00 89.12 104 ARG A CA 1
ATOM 829 C C . ARG A 1 104 ? -0.226 18.326 11.107 1.00 89.12 104 ARG A C 1
ATOM 831 O O . ARG A 1 104 ? -1.313 18.813 11.393 1.00 89.12 104 ARG A O 1
ATOM 838 N N . ALA A 1 105 ? -0.056 17.539 10.045 1.00 86.06 105 ALA A N 1
ATOM 839 C CA . ALA A 1 105 ? -1.177 17.138 9.199 1.00 86.06 105 ALA A CA 1
ATOM 840 C C . ALA A 1 105 ? -2.211 16.345 10.010 1.00 86.06 105 ALA A C 1
ATOM 842 O O . ALA A 1 105 ? -3.399 16.649 9.951 1.00 86.06 105 ALA A O 1
ATOM 843 N N . LEU A 1 106 ? -1.755 15.385 10.819 1.00 87.31 106 LEU A N 1
ATOM 844 C CA . LEU A 1 106 ? -2.625 14.590 11.681 1.00 87.31 106 LEU A CA 1
ATOM 845 C C . LEU A 1 106 ? -3.355 15.441 12.730 1.00 87.31 106 LEU A C 1
ATOM 847 O O . LEU A 1 106 ? -4.531 15.193 12.967 1.00 87.31 106 LEU A O 1
ATOM 851 N N . ASP A 1 107 ? -2.693 16.440 13.318 1.00 90.69 107 ASP A N 1
ATOM 852 C CA . ASP A 1 107 ? -3.327 17.412 14.220 1.00 90.69 107 ASP A CA 1
ATOM 853 C C . ASP A 1 107 ? -4.439 18.187 13.520 1.00 90.69 107 ASP A C 1
ATOM 855 O O . ASP A 1 107 ? -5.569 18.198 13.993 1.00 90.69 107 ASP A O 1
ATOM 859 N N . ASN A 1 108 ? -4.159 18.744 12.341 1.00 90.38 108 ASN A N 1
ATOM 860 C CA . ASN A 1 108 ? -5.161 19.483 11.577 1.00 90.38 108 ASN A CA 1
ATOM 861 C C . ASN A 1 108 ? -6.374 18.603 11.222 1.00 90.38 108 ASN A C 1
ATOM 863 O O . ASN A 1 108 ? -7.517 19.048 11.327 1.00 90.38 108 ASN A O 1
ATOM 867 N N . TYR A 1 109 ? -6.139 17.347 10.820 1.00 88.38 109 TYR A N 1
ATOM 868 C CA . TYR A 1 109 ? -7.221 16.399 10.548 1.00 88.38 109 TYR A CA 1
ATOM 869 C C . TYR A 1 109 ? -8.006 16.058 11.813 1.00 88.38 109 TYR A C 1
ATOM 871 O O . TYR A 1 109 ? -9.237 16.058 11.773 1.00 88.38 109 TYR A O 1
ATOM 879 N N . TRP A 1 110 ? -7.321 15.807 12.930 1.00 90.94 110 TRP A N 1
ATOM 880 C CA . TRP A 1 110 ? -7.965 15.542 14.212 1.00 90.94 110 TRP A CA 1
ATOM 881 C C . TRP A 1 110 ? -8.836 16.716 14.647 1.00 90.94 110 TRP A C 1
ATOM 883 O O . TRP A 1 110 ? -10.009 16.516 14.946 1.00 90.94 110 TRP A O 1
ATOM 893 N N . ASP A 1 111 ? -8.317 17.940 14.584 1.00 92.38 111 ASP A N 1
ATOM 894 C CA . ASP A 1 111 ? -9.042 19.152 14.957 1.00 92.38 111 ASP A CA 1
ATOM 895 C C . ASP A 1 111 ? -10.278 19.376 14.080 1.00 92.38 111 ASP A C 1
ATOM 897 O O . ASP A 1 111 ? -11.320 19.786 14.596 1.00 92.38 111 ASP A O 1
ATOM 901 N N . SER A 1 112 ? -10.201 19.020 12.793 1.00 92.94 112 SER A N 1
ATOM 902 C CA . SER A 1 112 ? -11.328 19.088 11.852 1.00 92.94 112 SER A CA 1
ATOM 903 C C . SER A 1 112 ? -12.398 18.000 12.036 1.00 92.94 112 SER A C 1
ATOM 905 O O . SER A 1 112 ? -13.490 18.127 11.480 1.00 92.94 112 SER A O 1
ATOM 907 N N . CYS A 1 113 ? -12.121 16.932 12.795 1.00 91.50 113 CYS A N 1
ATOM 908 C CA . CYS A 1 113 ? -13.102 15.875 13.047 1.00 91.50 113 CYS A CA 1
ATOM 909 C C . CYS A 1 113 ? -14.245 16.360 13.950 1.00 91.50 113 CYS A C 1
ATOM 911 O O . CYS A 1 113 ? -14.057 17.219 14.814 1.00 91.50 113 CYS A O 1
ATOM 913 N N . SER A 1 114 ? -15.422 15.746 13.793 1.00 93.75 114 SER A N 1
ATOM 914 C CA . SER A 1 114 ? -16.564 15.990 14.676 1.00 93.75 114 SER A CA 1
ATOM 915 C C . SER A 1 114 ? -16.309 15.486 16.100 1.00 93.75 114 SER A C 1
ATOM 917 O O . SER A 1 114 ? -15.524 14.556 16.322 1.00 93.75 114 SER A O 1
ATOM 919 N N . ASP A 1 115 ? -17.021 16.066 17.066 1.00 93.38 115 ASP A N 1
ATOM 920 C CA . ASP A 1 115 ? -16.904 15.695 18.481 1.00 93.38 115 ASP A CA 1
ATOM 921 C C . ASP A 1 115 ? -17.265 14.222 18.731 1.00 93.38 115 ASP A C 1
ATOM 923 O O . ASP A 1 115 ? -16.643 13.571 19.572 1.00 93.38 115 ASP A O 1
ATOM 927 N N . ASP A 1 116 ? -18.188 13.655 17.948 1.00 91.56 116 ASP A N 1
ATOM 928 C CA . ASP A 1 116 ? -18.548 12.231 17.999 1.00 91.56 116 ASP A CA 1
ATOM 929 C C . ASP A 1 116 ? -17.356 11.322 17.657 1.00 91.56 116 ASP A C 1
ATOM 931 O O . ASP A 1 116 ? -17.114 10.305 18.312 1.00 91.56 116 ASP A O 1
ATOM 935 N N . ILE A 1 117 ? -16.565 11.684 16.641 1.00 90.00 117 ILE A N 1
ATOM 936 C CA . ILE A 1 117 ? -15.367 10.924 16.254 1.00 90.00 117 ILE A CA 1
ATOM 937 C C . ILE A 1 117 ? -14.291 11.084 17.328 1.00 90.00 117 ILE A C 1
ATOM 939 O O . ILE A 1 117 ? -13.683 10.093 17.747 1.00 90.00 117 ILE A O 1
ATOM 943 N N . LYS A 1 118 ? -14.091 12.315 17.815 1.00 89.38 118 LYS A N 1
ATOM 944 C CA . LYS A 1 118 ? -13.106 12.613 18.861 1.00 89.38 118 LYS A CA 1
ATOM 945 C C . LYS A 1 118 ? -13.391 11.846 20.147 1.00 89.38 118 LYS A C 1
ATOM 947 O O . LYS A 1 118 ? -12.484 11.234 20.702 1.00 89.38 118 LYS A O 1
ATOM 952 N N . THR A 1 119 ? -14.650 11.794 20.576 1.00 90.50 119 THR A N 1
ATOM 953 C CA . THR A 1 119 ? -15.083 11.011 21.746 1.00 90.50 119 THR A CA 1
ATOM 954 C C . THR A 1 119 ? -15.007 9.502 21.514 1.00 90.50 119 THR A C 1
ATOM 956 O O . THR A 1 119 ? -14.649 8.764 22.430 1.00 90.50 119 THR A O 1
ATOM 959 N N . THR A 1 120 ? -15.278 9.025 20.295 1.00 89.56 120 THR A N 1
ATOM 960 C CA . THR A 1 120 ? -15.198 7.593 19.959 1.00 89.56 120 THR A CA 1
ATOM 961 C C . THR A 1 120 ? -13.769 7.055 20.056 1.00 89.56 120 THR A C 1
ATOM 963 O O . THR A 1 120 ? -13.543 5.983 20.628 1.00 89.56 120 THR A O 1
ATOM 966 N N . TYR A 1 121 ? -12.794 7.780 19.507 1.00 88.38 121 TYR A N 1
ATOM 967 C CA . TYR A 1 121 ? -11.392 7.358 19.526 1.00 88.38 121 TYR A CA 1
ATOM 968 C C . TYR A 1 121 ? -10.665 7.784 20.805 1.00 88.38 121 TYR A C 1
ATOM 970 O O . TYR A 1 121 ? -9.948 6.972 21.388 1.00 88.38 121 TYR A O 1
ATOM 978 N N . GLY A 1 122 ? -10.908 9.003 21.284 1.00 91.25 122 GLY A N 1
ATOM 979 C CA . GLY A 1 122 ? -10.255 9.602 22.444 1.00 91.25 122 GLY A CA 1
ATOM 980 C C . GLY A 1 122 ? -8.860 10.155 22.143 1.00 91.25 122 GLY A C 1
ATOM 981 O O . GLY A 1 122 ? -8.117 9.629 21.313 1.00 91.25 122 GLY A O 1
ATOM 982 N N . ASP A 1 123 ? -8.467 11.202 22.871 1.00 92.12 123 ASP A N 1
ATOM 983 C CA . ASP A 1 123 ? -7.173 11.871 22.670 1.00 92.12 123 ASP A CA 1
ATOM 984 C C . ASP A 1 123 ? -5.973 10.967 22.984 1.00 92.12 123 ASP A C 1
ATOM 986 O O . ASP A 1 123 ? -4.911 11.091 22.374 1.00 92.12 123 ASP A O 1
ATOM 990 N N . GLU A 1 124 ? -6.123 10.042 23.935 1.00 91.88 124 GLU A N 1
ATOM 991 C CA . GLU A 1 124 ? -5.068 9.085 24.290 1.00 91.88 124 GLU A CA 1
ATOM 992 C C . GLU A 1 124 ? -4.734 8.144 23.128 1.00 91.88 124 GLU A C 1
ATOM 994 O O . GLU A 1 124 ? -3.559 7.862 22.886 1.00 91.88 124 GLU A O 1
ATOM 999 N N . TYR A 1 125 ? -5.749 7.717 22.367 1.00 90.50 125 TYR A N 1
ATOM 1000 C CA . TYR A 1 125 ? -5.563 6.878 21.186 1.00 90.50 125 TYR A CA 1
ATOM 1001 C C . TYR A 1 125 ? -4.748 7.606 20.115 1.00 90.50 125 TYR A C 1
ATOM 1003 O O . TYR A 1 125 ? -3.791 7.053 19.580 1.00 90.50 125 TYR A O 1
ATOM 1011 N N . ILE A 1 126 ? -5.078 8.869 19.831 1.00 89.06 126 ILE A N 1
ATOM 1012 C CA . ILE A 1 126 ? -4.370 9.665 18.818 1.00 89.06 126 ILE A CA 1
ATOM 1013 C C . ILE A 1 126 ? -2.930 9.965 19.230 1.00 89.06 126 ILE A C 1
ATOM 1015 O O . ILE A 1 126 ? -2.027 9.918 18.392 1.00 89.06 126 ILE A O 1
ATOM 1019 N N . LYS A 1 127 ? -2.683 10.229 20.517 1.00 92.00 127 LYS A N 1
ATOM 1020 C CA . LYS A 1 127 ? -1.319 10.397 21.040 1.00 92.00 127 LYS A CA 1
ATOM 1021 C C . LYS A 1 127 ? -0.485 9.129 20.839 1.00 92.00 127 LYS A C 1
ATOM 1023 O O . LYS A 1 127 ? 0.640 9.221 20.351 1.00 92.00 127 LYS A O 1
ATOM 1028 N N . ASP A 1 128 ? -1.034 7.957 21.153 1.00 90.38 128 ASP A N 1
ATOM 1029 C CA . ASP A 1 128 ? -0.343 6.675 20.953 1.00 90.38 128 ASP A CA 1
ATOM 1030 C C . ASP A 1 128 ? -0.175 6.326 19.461 1.00 90.38 128 ASP A C 1
ATOM 1032 O O . ASP A 1 128 ? 0.855 5.800 19.028 1.00 90.38 128 ASP A O 1
ATOM 1036 N N . PHE A 1 129 ? -1.143 6.714 18.628 1.00 87.94 129 PHE A N 1
ATOM 1037 C CA . PHE A 1 129 ? -1.048 6.601 17.175 1.00 87.94 129 PHE A CA 1
ATOM 1038 C C . PHE A 1 129 ? 0.098 7.435 16.593 1.00 87.94 129 PHE A C 1
ATOM 1040 O O . PHE A 1 129 ? 0.869 6.921 15.782 1.00 87.94 129 PHE A O 1
ATOM 1047 N N . LYS A 1 130 ? 0.299 8.672 17.063 1.00 87.81 130 LYS A N 1
ATOM 1048 C CA . LYS A 1 130 ? 1.470 9.486 16.688 1.00 87.81 130 LYS A CA 1
ATOM 1049 C C . LYS A 1 130 ? 2.785 8.817 17.065 1.00 87.81 130 LYS A C 1
ATOM 1051 O O . LYS A 1 130 ? 3.672 8.705 16.228 1.00 87.81 130 LYS A O 1
ATOM 1056 N N . ILE A 1 131 ? 2.891 8.300 18.290 1.00 90.56 131 ILE A N 1
ATOM 1057 C CA . ILE A 1 131 ? 4.090 7.575 18.742 1.00 90.56 131 ILE A CA 1
ATOM 1058 C C . ILE A 1 131 ? 4.371 6.381 17.821 1.00 90.56 131 ILE A C 1
ATOM 1060 O O . ILE A 1 131 ? 5.513 6.154 17.417 1.00 90.56 131 ILE A O 1
ATOM 1064 N N . THR A 1 132 ? 3.325 5.642 17.452 1.00 85.19 132 THR A N 1
ATOM 1065 C CA . THR A 1 132 ? 3.415 4.503 16.532 1.00 85.19 132 THR A CA 1
ATOM 1066 C C . THR A 1 132 ? 3.929 4.942 15.156 1.00 85.19 132 THR A C 1
ATOM 1068 O O . THR A 1 132 ? 4.861 4.335 14.620 1.00 85.19 132 THR A O 1
ATOM 1071 N N . ILE A 1 133 ? 3.406 6.044 14.608 1.00 84.69 133 ILE A N 1
ATOM 1072 C CA . ILE A 1 133 ? 3.890 6.641 13.356 1.00 84.69 133 ILE A CA 1
ATOM 1073 C C . ILE A 1 133 ? 5.374 7.014 13.458 1.00 84.69 133 ILE A C 1
ATOM 1075 O O . ILE A 1 133 ? 6.158 6.603 12.598 1.00 84.69 133 ILE A O 1
ATOM 1079 N N . THR A 1 134 ? 5.793 7.717 14.513 1.00 86.62 134 THR A N 1
ATOM 1080 C CA . THR A 1 134 ? 7.202 8.083 14.736 1.00 86.62 134 THR A CA 1
ATOM 1081 C C . THR A 1 134 ? 8.103 6.848 14.769 1.00 86.62 134 THR A C 1
ATOM 1083 O O . THR A 1 134 ? 9.162 6.819 14.140 1.00 86.62 134 THR A O 1
ATOM 1086 N N . GLN A 1 135 ? 7.680 5.773 15.439 1.00 84.69 135 GLN A N 1
ATOM 1087 C CA . GLN A 1 135 ? 8.428 4.513 15.462 1.00 84.69 135 GLN A CA 1
ATOM 1088 C C . GLN A 1 135 ? 8.557 3.873 14.073 1.00 84.69 135 GLN A C 1
ATOM 1090 O O . GLN A 1 135 ? 9.578 3.248 13.776 1.00 84.69 135 GLN A O 1
ATOM 1095 N N . HIS A 1 136 ? 7.546 3.994 13.212 1.00 80.25 136 HIS A N 1
ATOM 1096 C CA . HIS A 1 136 ? 7.637 3.539 11.824 1.00 80.25 136 HIS A CA 1
ATOM 1097 C C . HIS A 1 136 ? 8.573 4.422 10.990 1.00 80.25 136 HIS A C 1
ATOM 1099 O O . HIS A 1 136 ? 9.414 3.885 10.269 1.00 80.25 136 HIS A O 1
ATOM 1105 N N . LEU A 1 137 ? 8.500 5.746 11.144 1.00 81.81 137 LEU A N 1
ATOM 1106 C CA . LEU A 1 137 ? 9.387 6.700 10.470 1.00 81.81 137 LEU A CA 1
ATOM 1107 C C . LEU A 1 137 ? 10.857 6.511 10.855 1.00 81.81 137 LEU A C 1
ATOM 1109 O O . LEU A 1 137 ? 11.734 6.558 9.996 1.00 81.81 137 LEU A O 1
ATOM 1113 N N . ASN A 1 138 ? 11.141 6.198 12.119 1.00 82.81 138 ASN A N 1
ATOM 1114 C CA . ASN A 1 138 ? 12.505 5.951 12.589 1.00 82.81 138 ASN A CA 1
ATOM 1115 C C . ASN A 1 138 ? 13.163 4.719 11.947 1.00 82.81 138 ASN A C 1
ATOM 1117 O O . ASN A 1 138 ? 14.392 4.651 11.877 1.00 82.81 138 ASN A O 1
ATOM 1121 N N . ARG A 1 139 ? 12.361 3.776 11.429 1.00 81.50 139 ARG A N 1
ATOM 1122 C CA . ARG A 1 139 ? 12.835 2.607 10.667 1.00 81.50 139 ARG A CA 1
ATOM 1123 C C . ARG A 1 139 ? 13.150 2.926 9.201 1.00 81.50 139 ARG A C 1
ATOM 1125 O O . ARG A 1 139 ? 13.584 2.029 8.479 1.00 81.50 139 ARG A O 1
ATOM 1132 N N . ALA A 1 140 ? 12.937 4.164 8.752 1.00 81.25 140 ALA A N 1
ATOM 1133 C CA . ALA A 1 140 ? 13.312 4.602 7.414 1.00 81.25 140 ALA A CA 1
ATOM 1134 C C . ALA A 1 140 ? 14.818 4.433 7.179 1.00 81.25 140 ALA A C 1
ATOM 1136 O O . ALA A 1 140 ? 15.643 4.758 8.041 1.00 81.25 140 ALA A O 1
ATOM 1137 N N . LYS A 1 141 ? 15.177 3.969 5.982 1.00 82.44 141 LYS A N 1
ATOM 1138 C CA . LYS A 1 141 ? 16.568 3.878 5.543 1.00 82.44 141 LYS A CA 1
ATOM 1139 C C . LYS A 1 141 ? 17.222 5.268 5.501 1.00 82.44 141 LYS A C 1
ATOM 1141 O O . LYS A 1 141 ? 16.541 6.240 5.163 1.00 82.44 141 LYS A O 1
ATOM 1146 N N . PRO A 1 142 ? 18.530 5.377 5.796 1.00 86.12 142 PRO A N 1
ATOM 1147 C CA . PRO A 1 142 ? 19.278 6.620 5.626 1.00 86.12 142 PRO A CA 1
ATOM 1148 C C . PRO A 1 142 ? 19.167 7.169 4.201 1.00 86.12 142 PRO A C 1
ATOM 1150 O O . PRO A 1 142 ? 19.048 6.400 3.245 1.00 86.12 142 PRO A O 1
ATOM 1153 N N . SER A 1 143 ? 19.249 8.491 4.061 1.00 84.69 143 SER A N 1
ATOM 1154 C CA . SER A 1 143 ? 19.211 9.172 2.763 1.00 84.69 143 SER A CA 1
ATOM 1155 C C . SER A 1 143 ? 20.381 8.785 1.857 1.00 84.69 143 SER A C 1
ATOM 1157 O O . SER 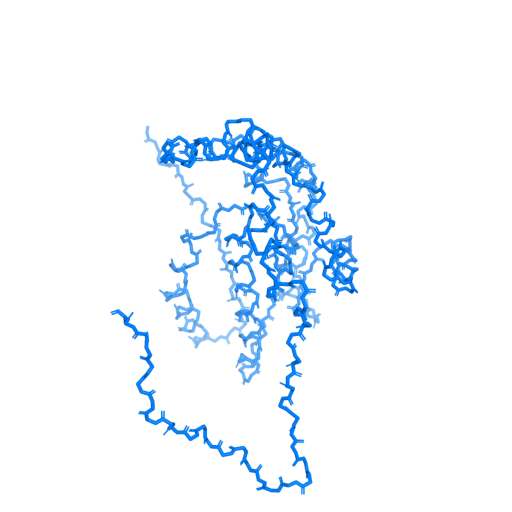A 1 143 ? 20.218 8.774 0.644 1.00 84.69 143 SER A O 1
ATOM 1159 N N . GLU A 1 144 ? 21.535 8.395 2.413 1.00 87.38 144 GLU A N 1
ATOM 1160 C CA . GLU A 1 144 ? 22.681 7.934 1.607 1.00 87.38 144 GLU A CA 1
ATOM 1161 C C . GLU A 1 144 ? 22.350 6.683 0.787 1.00 87.38 144 GLU A C 1
ATOM 1163 O O . GLU A 1 144 ? 22.909 6.470 -0.284 1.00 87.38 144 GLU A O 1
ATOM 1168 N N . LYS A 1 145 ? 21.410 5.857 1.267 1.00 87.12 145 LYS A N 1
ATOM 1169 C CA . LYS A 1 145 ? 20.994 4.653 0.552 1.00 87.12 145 LYS A CA 1
ATOM 1170 C C . LYS A 1 145 ? 20.048 4.938 -0.603 1.00 87.12 145 LYS A C 1
ATOM 1172 O O . LYS A 1 145 ? 19.739 4.003 -1.309 1.00 87.12 145 LYS A O 1
ATOM 1177 N N . ILE A 1 146 ? 19.615 6.177 -0.845 1.00 86.94 146 ILE A N 1
ATOM 1178 C CA . ILE A 1 146 ? 18.735 6.503 -1.985 1.00 86.94 146 ILE A CA 1
ATOM 1179 C C . ILE A 1 146 ? 19.373 6.111 -3.329 1.00 86.94 146 ILE A C 1
ATOM 1181 O O . ILE A 1 146 ? 18.643 5.792 -4.263 1.00 86.94 146 ILE A O 1
ATOM 1185 N N . ALA A 1 147 ? 20.707 6.044 -3.402 1.00 89.19 147 ALA A N 1
ATOM 1186 C CA . ALA A 1 147 ? 21.430 5.545 -4.570 1.00 89.19 147 ALA A CA 1
ATOM 1187 C C . ALA A 1 147 ? 20.932 4.169 -5.051 1.00 89.19 147 ALA A C 1
ATOM 1189 O O . ALA A 1 147 ? 20.822 3.977 -6.252 1.00 89.19 147 ALA A O 1
ATOM 1190 N N . GLU A 1 148 ? 20.498 3.269 -4.154 1.00 89.62 148 GLU A N 1
ATOM 1191 C CA . GLU A 1 148 ? 19.968 1.953 -4.558 1.00 89.62 148 GLU A CA 1
ATOM 1192 C C . GLU A 1 148 ? 18.695 2.070 -5.422 1.00 89.62 148 GLU A C 1
ATOM 1194 O O . GLU A 1 148 ? 18.447 1.242 -6.289 1.00 89.62 148 GLU A O 1
ATOM 1199 N N . VAL A 1 149 ? 17.892 3.122 -5.213 1.00 87.75 149 VAL A N 1
ATOM 1200 C CA . VAL A 1 149 ? 16.707 3.412 -6.037 1.00 87.75 149 VAL A CA 1
ATOM 1201 C C . VAL A 1 149 ? 17.118 3.975 -7.392 1.00 87.75 149 VAL A C 1
ATOM 1203 O O . VAL A 1 149 ? 16.496 3.658 -8.400 1.00 87.75 149 VAL A O 1
ATOM 1206 N N . ILE A 1 150 ? 18.144 4.829 -7.405 1.00 89.56 150 ILE A N 1
ATOM 1207 C CA . ILE A 1 150 ? 18.659 5.446 -8.629 1.00 89.56 150 ILE A CA 1
ATOM 1208 C C . ILE A 1 150 ? 19.261 4.364 -9.525 1.00 89.56 150 ILE A C 1
ATOM 1210 O O . ILE A 1 150 ? 18.947 4.330 -10.707 1.00 89.56 150 ILE A O 1
ATOM 1214 N N . ASP A 1 151 ? 20.045 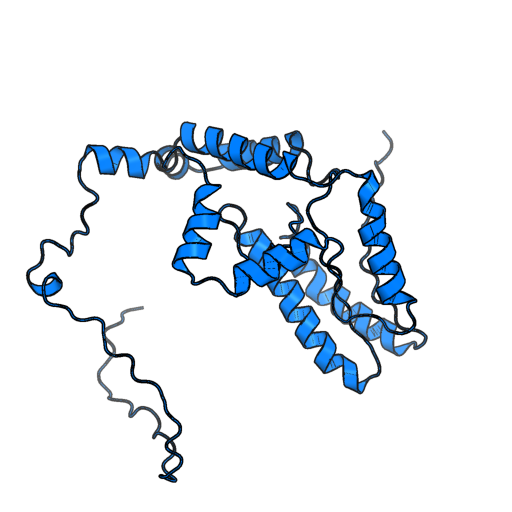3.449 -8.959 1.00 90.69 151 ASP A N 1
ATOM 1215 C CA . ASP A 1 151 ? 20.629 2.324 -9.689 1.00 90.69 151 ASP A CA 1
ATOM 1216 C C . ASP A 1 151 ? 19.537 1.431 -10.302 1.00 90.69 151 ASP A C 1
ATOM 1218 O O . ASP A 1 151 ? 19.609 1.100 -11.483 1.00 90.69 151 ASP A O 1
ATOM 1222 N N . ASP A 1 152 ? 18.478 1.120 -9.545 1.00 88.88 152 ASP A N 1
ATOM 1223 C CA . ASP A 1 152 ? 17.317 0.372 -10.050 1.00 88.88 152 ASP A CA 1
ATOM 1224 C C . ASP A 1 152 ? 16.586 1.121 -11.184 1.00 88.88 152 ASP A C 1
ATOM 1226 O O . ASP A 1 152 ? 16.130 0.504 -12.145 1.00 88.88 152 ASP A O 1
ATOM 1230 N N . MET A 1 153 ? 16.471 2.452 -11.098 1.00 89.75 153 MET A N 1
ATOM 1231 C CA . MET A 1 153 ? 15.892 3.276 -12.169 1.00 89.75 153 MET A CA 1
ATOM 1232 C C . MET A 1 153 ? 16.774 3.289 -13.421 1.00 89.75 153 MET A C 1
ATOM 1234 O O . MET A 1 153 ? 16.254 3.206 -14.531 1.00 89.75 153 MET A O 1
ATOM 1238 N N . VAL A 1 154 ? 18.095 3.384 -13.252 1.00 91.50 154 VAL A N 1
ATOM 1239 C CA . VAL A 1 154 ? 19.056 3.344 -14.359 1.00 91.50 154 VAL A CA 1
ATOM 1240 C C . VAL A 1 154 ? 19.010 1.984 -15.047 1.00 91.50 154 VAL A C 1
ATOM 1242 O O . VAL A 1 154 ? 18.911 1.942 -16.269 1.00 91.50 154 VAL A O 1
ATOM 1245 N N . ASP A 1 155 ? 19.004 0.884 -14.291 1.00 90.12 155 ASP A N 1
ATOM 1246 C CA . ASP A 1 155 ? 18.900 -0.469 -14.849 1.00 90.12 155 ASP A CA 1
ATOM 1247 C C . ASP A 1 155 ? 17.567 -0.680 -15.581 1.00 90.12 155 ASP A C 1
ATOM 1249 O O . ASP A 1 155 ? 17.546 -1.229 -16.678 1.00 90.12 155 ASP A O 1
ATOM 1253 N N . ALA A 1 156 ? 16.457 -0.162 -15.044 1.00 90.25 156 ALA A N 1
ATOM 1254 C CA . ALA A 1 156 ? 15.147 -0.257 -15.688 1.00 90.25 156 ALA A CA 1
ATOM 1255 C C . ALA A 1 156 ? 15.072 0.451 -17.054 1.00 90.25 156 ALA A C 1
ATOM 1257 O O . ALA A 1 156 ? 14.259 0.065 -17.893 1.00 90.25 156 ALA A O 1
ATOM 1258 N N . VAL A 1 157 ? 15.875 1.501 -17.263 1.00 88.12 157 VAL A N 1
ATOM 1259 C CA . VAL A 1 157 ? 15.846 2.332 -18.481 1.00 88.12 157 VAL A CA 1
ATOM 1260 C C . VAL A 1 157 ? 16.958 1.964 -19.463 1.00 88.12 157 VAL A C 1
ATOM 1262 O O . VAL A 1 157 ? 16.736 1.982 -20.672 1.00 88.12 157 VAL A O 1
ATOM 1265 N N . ALA A 1 158 ? 18.155 1.679 -18.956 1.00 90.88 158 ALA A N 1
ATOM 1266 C CA . ALA A 1 158 ? 19.378 1.543 -19.743 1.00 90.88 158 ALA A CA 1
ATOM 1267 C C . ALA A 1 158 ? 20.071 0.180 -19.580 1.00 90.88 158 ALA A C 1
ATOM 1269 O O . ALA A 1 158 ? 21.133 -0.019 -20.167 1.00 90.88 158 ALA A O 1
ATOM 1270 N N . GLY A 1 159 ? 19.513 -0.736 -18.784 1.00 90.19 159 GLY A N 1
ATOM 1271 C CA . GLY A 1 159 ? 20.049 -2.084 -18.615 1.00 90.19 159 GLY A CA 1
ATOM 1272 C C . GLY A 1 159 ? 19.843 -2.960 -19.853 1.00 90.19 159 GLY A C 1
ATOM 1273 O O . GLY A 1 159 ? 18.882 -2.790 -20.603 1.00 90.19 159 GLY A O 1
ATOM 1274 N N . ASP A 1 160 ? 20.740 -3.931 -20.042 1.00 88.94 160 ASP A N 1
ATOM 1275 C CA . ASP A 1 160 ? 20.677 -4.883 -21.161 1.00 88.94 160 ASP A CA 1
ATOM 1276 C C . ASP A 1 160 ? 19.542 -5.919 -20.998 1.00 88.94 160 ASP A C 1
ATOM 1278 O O . ASP A 1 160 ? 18.992 -6.400 -21.989 1.00 88.94 160 ASP A O 1
ATOM 1282 N N . ASP A 1 161 ? 19.178 -6.259 -19.753 1.00 89.88 161 ASP A N 1
ATOM 1283 C CA . ASP A 1 161 ? 18.086 -7.185 -19.401 1.00 89.88 161 ASP A CA 1
ATOM 1284 C C . ASP A 1 161 ? 17.259 -6.628 -18.223 1.00 89.88 161 ASP A C 1
ATOM 1286 O O . ASP A 1 161 ? 17.394 -7.078 -17.075 1.00 89.88 161 ASP A O 1
ATOM 1290 N N . PRO A 1 162 ? 16.433 -5.592 -18.467 1.00 89.56 162 PRO A N 1
ATOM 1291 C CA . PRO A 1 162 ? 15.734 -4.896 -17.402 1.00 89.56 162 PRO A CA 1
ATOM 1292 C C . PRO A 1 162 ? 14.609 -5.755 -16.816 1.00 89.56 162 PRO A C 1
ATOM 1294 O O . PRO A 1 162 ? 13.737 -6.290 -17.510 1.00 89.56 162 PRO A O 1
ATOM 1297 N N . LYS A 1 163 ? 14.563 -5.839 -15.487 1.00 88.38 163 LYS A N 1
ATOM 1298 C CA . LYS A 1 163 ? 13.536 -6.585 -14.751 1.00 88.38 163 LYS A CA 1
ATOM 1299 C C . LYS A 1 163 ? 12.188 -5.897 -14.884 1.00 88.38 163 LYS A C 1
ATOM 1301 O O . LYS A 1 163 ? 12.075 -4.681 -14.837 1.00 88.38 163 LYS A O 1
ATOM 1306 N N . THR A 1 164 ? 11.105 -6.664 -14.911 1.00 87.12 164 THR A N 1
ATOM 1307 C CA . THR A 1 164 ? 9.752 -6.076 -14.892 1.00 87.12 164 THR A CA 1
ATOM 1308 C C . THR A 1 164 ? 9.440 -5.348 -13.581 1.00 87.12 164 THR A C 1
ATOM 1310 O O . THR A 1 164 ? 8.549 -4.505 -13.544 1.00 87.12 164 THR A O 1
ATOM 1313 N N . ARG A 1 165 ? 10.128 -5.704 -12.488 1.00 86.06 165 ARG A N 1
ATOM 1314 C CA . ARG A 1 165 ? 9.892 -5.150 -11.154 1.00 86.06 165 ARG A CA 1
ATOM 1315 C C . ARG A 1 165 ? 11.182 -5.072 -10.339 1.00 86.06 165 ARG A C 1
ATOM 1317 O O . ARG A 1 165 ? 11.853 -6.084 -10.134 1.00 86.06 165 ARG A O 1
ATOM 1324 N N . TYR A 1 166 ? 11.443 -3.889 -9.804 1.00 85.56 166 TYR A N 1
ATOM 1325 C CA . TYR A 1 166 ? 12.595 -3.536 -8.988 1.00 85.56 166 TYR A CA 1
ATOM 1326 C C . TYR A 1 166 ? 12.166 -3.245 -7.554 1.00 85.56 166 TYR A C 1
ATOM 1328 O O . TYR A 1 166 ? 11.232 -2.482 -7.307 1.00 85.56 166 TYR A O 1
ATOM 1336 N N . VAL A 1 167 ? 12.841 -3.883 -6.600 1.00 85.25 167 VAL A N 1
ATOM 1337 C CA . VAL A 1 167 ? 12.649 -3.662 -5.164 1.00 85.25 167 VAL A CA 1
ATOM 1338 C C . VAL A 1 167 ? 14.041 -3.453 -4.571 1.00 85.25 167 VAL A C 1
ATOM 1340 O O . VAL A 1 167 ? 14.730 -4.445 -4.309 1.00 85.25 167 VAL A O 1
ATOM 1343 N N . PRO A 1 168 ? 14.448 -2.205 -4.306 1.00 81.56 168 PRO A N 1
ATOM 1344 C CA . PRO A 1 168 ? 15.852 -1.894 -4.035 1.00 81.56 168 PRO A CA 1
ATOM 1345 C C . PRO A 1 168 ? 16.437 -2.550 -2.768 1.00 81.56 168 PRO A C 1
ATOM 1347 O O . PRO A 1 168 ? 17.646 -2.715 -2.611 1.00 81.56 168 PRO A O 1
ATOM 1350 N N . SER A 1 169 ? 15.583 -3.019 -1.849 1.00 78.75 169 SER A N 1
ATOM 1351 C CA . SER A 1 169 ? 16.017 -3.657 -0.606 1.00 78.75 169 SER A CA 1
ATOM 1352 C C . SER A 1 169 ? 15.813 -5.174 -0.596 1.00 78.75 169 SER A C 1
ATOM 1354 O O . SER A 1 169 ? 14.687 -5.663 -0.536 1.00 78.75 169 SER A O 1
ATOM 1356 N N . MET A 1 170 ? 16.914 -5.926 -0.484 1.00 76.62 170 MET A N 1
ATOM 1357 C CA . MET A 1 170 ? 16.884 -7.388 -0.303 1.00 76.62 170 MET A CA 1
ATOM 1358 C C . MET A 1 170 ? 16.087 -7.823 0.939 1.00 76.62 170 MET A C 1
ATOM 1360 O O . MET A 1 170 ? 15.310 -8.773 0.879 1.00 76.62 170 MET A O 1
ATOM 1364 N N . VAL A 1 171 ? 16.229 -7.107 2.060 1.00 76.62 171 VAL A N 1
ATOM 1365 C CA . VAL A 1 171 ? 15.472 -7.383 3.297 1.00 76.62 171 VAL A CA 1
ATOM 1366 C C . VAL A 1 171 ? 13.966 -7.280 3.049 1.00 76.62 171 VAL A C 1
ATOM 1368 O O . VAL A 1 171 ? 13.211 -8.151 3.471 1.00 76.62 171 VAL A O 1
ATOM 1371 N N . THR A 1 172 ? 13.535 -6.258 2.311 1.00 74.50 172 THR A N 1
ATOM 1372 C CA . THR A 1 172 ? 12.136 -6.063 1.907 1.00 74.50 172 THR A CA 1
ATOM 1373 C C . THR A 1 172 ? 11.659 -7.182 0.994 1.00 74.50 172 THR A C 1
ATOM 1375 O O . THR A 1 172 ? 10.577 -7.715 1.210 1.00 74.50 172 THR A O 1
ATOM 1378 N N . GLN A 1 173 ? 12.476 -7.615 0.030 1.00 77.75 173 GLN A N 1
ATOM 1379 C CA . GLN A 1 173 ? 12.131 -8.746 -0.836 1.00 77.75 173 GLN A CA 1
ATOM 1380 C C . GLN A 1 173 ? 11.928 -10.046 -0.040 1.00 77.75 173 GLN A C 1
ATOM 1382 O O . GLN A 1 173 ? 10.950 -10.760 -0.265 1.00 77.75 173 GLN A O 1
ATOM 1387 N N . ILE A 1 174 ? 12.821 -10.349 0.909 1.00 79.19 174 ILE A N 1
ATOM 1388 C CA . ILE A 1 174 ? 12.714 -11.539 1.769 1.00 79.19 174 ILE A CA 1
ATOM 1389 C C . ILE A 1 174 ? 11.485 -11.434 2.671 1.00 79.19 174 ILE A C 1
ATOM 1391 O O . ILE A 1 174 ? 10.692 -12.372 2.733 1.00 79.19 174 ILE A O 1
ATOM 1395 N N . ARG A 1 175 ? 11.292 -10.284 3.329 1.00 75.94 175 ARG A N 1
ATOM 1396 C CA . ARG A 1 175 ? 10.133 -10.037 4.191 1.00 75.94 175 ARG A CA 1
ATOM 1397 C C . ARG A 1 175 ? 8.831 -10.191 3.416 1.00 75.94 175 ARG A C 1
ATOM 1399 O O . ARG A 1 175 ? 7.928 -10.871 3.890 1.00 75.94 175 ARG A O 1
ATOM 1406 N N . ALA A 1 176 ? 8.751 -9.621 2.217 1.00 76.38 176 ALA A N 1
ATOM 1407 C CA . ALA A 1 176 ? 7.568 -9.716 1.381 1.00 76.38 176 ALA A CA 1
ATOM 1408 C C . ALA A 1 176 ? 7.272 -11.163 0.973 1.00 76.38 176 ALA A C 1
ATOM 1410 O O . ALA A 1 176 ? 6.118 -11.565 1.045 1.00 76.38 176 ALA A O 1
ATOM 1411 N N . LYS A 1 177 ? 8.282 -11.966 0.614 1.00 79.00 177 LYS A N 1
ATOM 1412 C CA . LYS A 1 177 ? 8.088 -13.393 0.297 1.00 79.00 177 LYS A CA 1
ATOM 1413 C C . LYS A 1 177 ? 7.669 -14.217 1.518 1.00 79.00 177 LYS A C 1
ATOM 1415 O O . LYS A 1 177 ? 6.802 -15.082 1.411 1.00 79.00 177 LYS A O 1
ATOM 1420 N N . LEU A 1 178 ? 8.259 -13.935 2.678 1.00 80.25 178 LEU A N 1
ATOM 1421 C CA . LEU A 1 178 ? 7.917 -14.611 3.926 1.00 80.25 178 LEU A CA 1
ATOM 1422 C C . LEU A 1 178 ? 6.467 -14.312 4.321 1.00 80.25 178 LEU A C 1
ATOM 1424 O O . LEU A 1 178 ? 5.680 -15.234 4.518 1.00 80.25 178 LEU A O 1
ATOM 1428 N N . LEU A 1 179 ? 6.090 -13.031 4.353 1.00 76.94 179 LEU A N 1
ATOM 1429 C CA . LEU A 1 179 ? 4.737 -12.597 4.703 1.00 76.94 179 LEU A CA 1
ATOM 1430 C C . LEU A 1 179 ? 3.673 -13.105 3.718 1.00 76.94 179 LEU A C 1
ATOM 1432 O O . LEU A 1 179 ? 2.547 -13.353 4.140 1.00 76.94 179 LEU A O 1
ATOM 1436 N N . SER A 1 180 ? 4.013 -13.322 2.442 1.00 79.38 180 SER A N 1
ATOM 1437 C CA . SER A 1 180 ? 3.048 -13.826 1.453 1.00 79.38 180 SER A CA 1
ATOM 1438 C C . SER A 1 180 ? 2.781 -15.316 1.617 1.00 79.38 180 SER A C 1
ATOM 1440 O O . SER A 1 180 ? 1.751 -15.809 1.172 1.00 79.38 180 SER A O 1
ATOM 1442 N N . SER A 1 181 ? 3.717 -16.033 2.240 1.00 85.75 181 SER A N 1
ATOM 1443 C CA . SER A 1 181 ? 3.590 -17.464 2.519 1.00 85.75 181 SER A CA 1
ATOM 1444 C C . SER A 1 181 ? 2.880 -17.768 3.843 1.00 85.75 181 SER A C 1
ATOM 1446 O O . SER A 1 181 ? 2.491 -18.911 4.079 1.00 85.75 181 SER A O 1
ATOM 1448 N N . LEU A 1 182 ? 2.707 -16.765 4.712 1.00 83.06 182 LEU A N 1
ATOM 1449 C CA . LEU A 1 182 ? 2.078 -16.942 6.019 1.00 83.06 182 LEU A CA 1
ATOM 1450 C C . LEU A 1 182 ? 0.540 -16.970 5.913 1.00 83.06 182 LEU A C 1
ATOM 1452 O O . LEU A 1 182 ? -0.034 -16.165 5.178 1.00 83.06 182 LEU A O 1
ATOM 1456 N N . PRO A 1 183 ? -0.141 -17.830 6.696 1.00 91.12 183 PRO A N 1
ATOM 1457 C CA . PRO A 1 183 ? -1.588 -17.774 6.887 1.00 91.12 183 PRO A CA 1
ATOM 1458 C C . PRO A 1 183 ? -2.075 -16.407 7.381 1.00 91.12 183 PRO A C 1
ATOM 1460 O O . PRO A 1 183 ? -1.409 -15.769 8.203 1.00 91.12 183 PRO A O 1
ATOM 1463 N N . ASP A 1 184 ? -3.287 -16.021 6.968 1.00 86.50 184 ASP A N 1
ATOM 1464 C CA . ASP A 1 184 ? -3.896 -14.729 7.319 1.00 86.50 184 ASP A CA 1
ATOM 1465 C C . ASP A 1 184 ? -3.854 -14.415 8.829 1.00 86.50 184 ASP A C 1
ATOM 1467 O O . ASP A 1 184 ? -3.380 -13.337 9.172 1.00 86.50 184 ASP A O 1
ATOM 1471 N N . PRO A 1 185 ? -4.195 -15.333 9.764 1.00 88.25 185 PRO A N 1
ATOM 1472 C CA . PRO A 1 185 ? -4.192 -15.003 11.193 1.00 88.25 185 PRO A CA 1
ATOM 1473 C C . PRO A 1 185 ? -2.811 -14.625 11.741 1.00 88.25 185 PRO A C 1
ATOM 1475 O O . PRO A 1 185 ? -2.700 -13.780 12.628 1.00 88.25 185 PRO A O 1
ATOM 1478 N N . LEU A 1 186 ? -1.748 -15.248 11.223 1.00 85.62 186 LEU A N 1
ATOM 1479 C CA . LEU A 1 186 ? -0.378 -14.951 11.643 1.00 85.62 186 LEU A CA 1
ATOM 1480 C C . LEU A 1 186 ? 0.088 -13.614 11.073 1.00 85.62 186 LEU A C 1
ATOM 1482 O O . LEU A 1 186 ? 0.735 -12.831 11.768 1.00 85.62 186 LEU A O 1
ATOM 1486 N N . ARG A 1 187 ? -0.270 -13.345 9.816 1.00 81.12 187 ARG A N 1
ATOM 1487 C CA . ARG A 1 187 ? 0.016 -12.072 9.161 1.00 81.12 187 ARG A CA 1
ATOM 1488 C C . ARG A 1 187 ? -0.711 -10.919 9.859 1.00 81.12 187 ARG A C 1
ATOM 1490 O O . ARG A 1 187 ? -0.094 -9.896 10.144 1.00 81.12 187 ARG A O 1
ATOM 1497 N N . ASP A 1 188 ? -1.980 -11.114 10.199 1.00 85.12 188 ASP A N 1
ATOM 1498 C CA . ASP A 1 188 ? -2.791 -10.138 10.922 1.00 85.12 188 ASP A CA 1
ATOM 1499 C C . ASP A 1 188 ? -2.223 -9.896 12.319 1.00 85.12 188 ASP A C 1
ATOM 1501 O O . ASP A 1 188 ? -2.047 -8.748 12.714 1.00 85.12 188 ASP A O 1
ATOM 1505 N N . HIS A 1 189 ? -1.837 -10.950 13.046 1.00 85.56 189 HIS A N 1
ATOM 1506 C CA . HIS A 1 189 ? -1.170 -10.801 14.339 1.00 85.56 189 HIS A CA 1
ATOM 1507 C C . HIS A 1 189 ? 0.122 -9.979 14.229 1.00 85.56 189 HIS A C 1
ATOM 1509 O O . HIS A 1 189 ? 0.354 -9.083 15.040 1.00 85.56 189 HIS A O 1
ATOM 1515 N N . PHE A 1 190 ? 0.940 -10.232 13.203 1.00 81.81 190 PHE A N 1
ATOM 1516 C CA . PHE A 1 190 ? 2.161 -9.470 12.963 1.00 81.81 190 PHE A CA 1
ATOM 1517 C C . PHE A 1 190 ? 1.870 -7.981 12.714 1.00 81.81 190 PHE A C 1
ATOM 1519 O O . PHE A 1 190 ? 2.479 -7.130 13.362 1.00 81.81 190 PHE A O 1
ATOM 1526 N N . PHE A 1 191 ? 0.913 -7.643 11.846 1.00 80.31 191 PHE A N 1
ATOM 1527 C CA . PHE A 1 191 ? 0.573 -6.242 11.565 1.00 80.31 191 PHE A CA 1
ATOM 1528 C C . PHE A 1 191 ? -0.147 -5.542 12.721 1.00 80.31 191 PHE A C 1
ATOM 1530 O O . PHE A 1 191 ? 0.076 -4.355 12.952 1.00 80.31 191 PHE A O 1
ATOM 1537 N N . LEU A 1 192 ? -0.982 -6.261 13.471 1.00 83.69 192 LEU A N 1
ATOM 1538 C CA . LEU A 1 192 ? -1.667 -5.721 14.644 1.00 83.69 192 LEU A CA 1
ATOM 1539 C C . LEU A 1 192 ? -0.712 -5.518 15.824 1.00 83.69 192 LEU A C 1
ATOM 1541 O O . LEU A 1 192 ? -0.936 -4.626 16.635 1.00 83.69 192 LEU A O 1
ATOM 1545 N N . SER A 1 193 ? 0.387 -6.276 15.903 1.00 78.75 193 SER A N 1
ATOM 1546 C CA . SER A 1 193 ? 1.402 -6.091 16.950 1.00 78.75 193 SER A CA 1
ATOM 1547 C C . SER A 1 193 ? 2.114 -4.735 16.881 1.00 78.75 193 SER A C 1
ATOM 1549 O O . SER A 1 193 ? 2.666 -4.283 17.884 1.00 78.75 193 SER A O 1
ATOM 1551 N N . SER A 1 194 ? 2.094 -4.077 15.716 1.00 71.44 194 SER A N 1
ATOM 1552 C CA . SER A 1 194 ? 2.676 -2.749 15.510 1.00 71.44 194 SER A CA 1
ATOM 1553 C C . SER A 1 194 ? 1.658 -1.607 15.596 1.00 71.44 194 SER A C 1
ATOM 1555 O O . SER A 1 194 ? 1.983 -0.500 15.186 1.00 71.44 194 SER A O 1
ATOM 1557 N N . GLN A 1 195 ? 0.429 -1.866 16.049 1.00 79.50 195 GLN A N 1
ATOM 1558 C CA . GLN A 1 195 ? -0.619 -0.851 16.213 1.00 79.50 195 GLN A CA 1
ATOM 1559 C C . GLN A 1 195 ? -0.564 -0.182 17.598 1.00 79.50 195 GLN A C 1
ATOM 1561 O O . GLN A 1 195 ? 0.110 -0.707 18.493 1.00 79.50 195 GLN A O 1
ATOM 1566 N N . PRO A 1 196 ? -1.274 0.951 17.795 1.00 79.38 196 PRO A N 1
ATOM 1567 C CA . PRO A 1 196 ? -1.402 1.581 19.106 1.00 79.38 196 PRO A CA 1
ATOM 1568 C C . PRO A 1 196 ? -1.842 0.566 20.162 1.00 79.38 196 PRO A C 1
ATOM 1570 O O . PRO A 1 196 ? -2.754 -0.235 19.945 1.00 79.38 196 PRO A O 1
ATOM 1573 N N . ARG A 1 197 ? -1.173 0.591 21.314 1.00 83.88 197 ARG A N 1
ATOM 1574 C CA . ARG A 1 197 ? -1.503 -0.259 22.463 1.00 83.88 197 ARG A CA 1
ATOM 1575 C C . ARG A 1 197 ? -2.770 0.221 23.146 1.00 83.88 197 ARG A C 1
ATOM 1577 O O . ARG A 1 197 ? -3.506 -0.594 23.701 1.00 83.88 197 ARG A O 1
ATOM 1584 N N . THR A 1 198 ? -3.007 1.529 23.117 1.00 88.06 198 THR A N 1
ATOM 1585 C CA . THR A 1 198 ? -4.218 2.135 23.655 1.00 88.06 198 THR A CA 1
ATOM 1586 C C . THR A 1 198 ? -5.390 1.800 22.731 1.00 88.06 198 THR A C 1
ATOM 1588 O O . THR A 1 198 ? -5.358 2.166 21.557 1.00 88.06 198 THR A O 1
ATOM 1591 N N . PRO A 1 199 ? -6.434 1.098 23.206 1.00 88.06 199 PRO A N 1
ATOM 1592 C CA . PRO A 1 199 ? -7.642 0.898 22.417 1.00 88.06 199 PRO A CA 1
ATOM 1593 C C . PRO A 1 199 ? -8.454 2.203 22.317 1.00 88.06 199 PRO A C 1
ATOM 1595 O O . PRO A 1 199 ? -8.361 3.047 23.209 1.00 88.06 199 PRO A O 1
ATOM 1598 N N . PRO A 1 200 ? -9.297 2.363 21.281 1.00 90.69 200 PRO A N 1
ATOM 1599 C CA . PRO A 1 200 ? -10.205 3.503 21.178 1.00 90.69 200 PRO A CA 1
ATOM 1600 C C . PRO A 1 200 ? -11.074 3.663 22.435 1.00 90.69 200 PRO A C 1
ATOM 1602 O O . PRO A 1 200 ? -11.554 2.663 22.984 1.00 90.69 200 PRO A O 1
ATOM 1605 N N . ALA A 1 201 ? -11.323 4.903 22.863 1.00 88.88 201 ALA A N 1
ATOM 1606 C CA . ALA A 1 201 ? -12.084 5.226 24.075 1.00 88.88 201 ALA A CA 1
ATOM 1607 C C . ALA A 1 201 ? -13.448 4.518 24.137 1.00 88.88 201 ALA A C 1
ATOM 1609 O O . ALA A 1 201 ? -13.815 3.957 25.171 1.00 88.88 201 ALA A O 1
ATOM 1610 N N . TYR A 1 202 ? -14.153 4.437 23.008 1.00 87.00 202 TYR A N 1
ATOM 1611 C CA . TYR A 1 202 ? -15.412 3.705 22.883 1.00 87.00 202 TYR A CA 1
ATOM 1612 C C . TYR A 1 202 ? -15.299 2.220 23.256 1.00 87.00 202 TYR A C 1
ATOM 1614 O O . TYR A 1 202 ? -16.163 1.668 23.940 1.00 87.00 202 TYR A O 1
ATOM 1622 N N . VAL A 1 203 ? -14.226 1.555 22.818 1.00 86.00 203 VAL A N 1
ATOM 1623 C CA . VAL A 1 203 ? -13.983 0.138 23.119 1.00 86.00 203 VAL A CA 1
ATOM 1624 C C . VAL A 1 203 ? -13.682 -0.028 24.605 1.00 86.00 203 VAL A C 1
ATOM 1626 O O . VAL A 1 203 ? -14.193 -0.957 25.229 1.00 86.00 203 VAL A O 1
ATOM 1629 N N . THR A 1 204 ? -12.889 0.875 25.180 1.00 86.12 204 THR A N 1
ATOM 1630 C CA . THR A 1 204 ? -12.562 0.884 26.612 1.00 86.12 204 THR A CA 1
ATOM 1631 C C . THR A 1 204 ? -13.813 1.037 27.470 1.00 86.12 204 THR A C 1
ATOM 1633 O O . THR A 1 204 ? -14.045 0.221 28.365 1.00 86.12 204 THR A O 1
ATOM 1636 N N . GLU A 1 205 ? -14.661 2.017 27.157 1.00 83.75 205 GLU A N 1
ATOM 1637 C CA . GLU A 1 205 ? -15.895 2.269 27.902 1.00 83.75 205 GLU A CA 1
ATOM 1638 C C . GLU A 1 205 ? -16.882 1.101 27.758 1.00 83.75 205 GLU A C 1
ATOM 1640 O O . GLU A 1 205 ? -17.429 0.613 28.747 1.00 83.75 205 GLU A O 1
ATOM 1645 N N . ARG A 1 206 ? -17.025 0.525 26.559 1.00 80.56 206 ARG A N 1
ATOM 1646 C CA . ARG A 1 206 ? -17.848 -0.682 26.380 1.00 80.56 206 ARG A CA 1
ATOM 1647 C C . ARG A 1 206 ? -17.310 -1.914 27.107 1.00 80.56 206 ARG A C 1
ATOM 1649 O O . ARG A 1 206 ? -18.114 -2.704 27.606 1.00 80.56 206 ARG A O 1
ATOM 1656 N N . LYS A 1 207 ? -15.985 -2.111 27.184 1.00 80.81 207 LYS A N 1
ATOM 1657 C CA . LYS A 1 207 ? -15.385 -3.201 27.985 1.00 80.81 207 LYS A CA 1
ATOM 1658 C C . LYS A 1 207 ? -15.702 -3.012 29.459 1.00 80.81 207 LYS A C 1
ATOM 1660 O O . LYS A 1 207 ? -16.108 -3.970 30.115 1.00 80.81 207 LYS A O 1
ATOM 1665 N N . ARG A 1 208 ? -15.562 -1.781 29.958 1.00 81.56 208 ARG A N 1
ATOM 1666 C CA . ARG A 1 208 ? -15.900 -1.410 31.336 1.00 81.56 208 ARG A CA 1
ATOM 1667 C C . ARG A 1 208 ? -17.359 -1.734 31.656 1.00 81.56 208 ARG A C 1
ATOM 1669 O O . ARG A 1 208 ? -17.638 -2.309 32.703 1.00 81.56 208 ARG A O 1
ATOM 1676 N N . GLN A 1 209 ? -18.263 -1.448 30.724 1.00 81.06 209 GLN A N 1
ATOM 1677 C CA . GLN A 1 209 ? -19.692 -1.742 30.847 1.00 81.06 209 GLN A CA 1
ATOM 1678 C C . GLN A 1 209 ? -20.055 -3.220 30.568 1.00 81.06 209 GLN A C 1
ATOM 1680 O O . GLN A 1 209 ? -21.222 -3.586 30.668 1.00 81.06 209 GLN A O 1
ATOM 1685 N N . ARG A 1 210 ? -19.081 -4.093 30.244 1.00 69.38 210 ARG A N 1
ATOM 1686 C CA . ARG A 1 210 ? -19.263 -5.510 29.844 1.00 69.38 210 ARG A CA 1
ATOM 1687 C C . ARG A 1 210 ? -20.184 -5.727 28.629 1.00 69.38 210 ARG A C 1
ATOM 1689 O O . ARG A 1 210 ? -20.751 -6.803 28.474 1.00 69.38 210 ARG A O 1
ATOM 1696 N N . ILE A 1 211 ? -20.288 -4.745 27.735 1.00 65.75 211 ILE A N 1
ATOM 1697 C CA . ILE A 1 211 ? -21.183 -4.785 26.558 1.00 65.75 211 ILE A CA 1
ATOM 1698 C C . ILE A 1 211 ? -20.539 -5.515 25.360 1.00 65.75 211 ILE A C 1
ATOM 1700 O O . ILE A 1 211 ? -21.194 -5.805 24.368 1.00 65.75 211 ILE A O 1
ATOM 1704 N N . LEU A 1 212 ? -19.251 -5.865 25.435 1.00 62.12 212 LEU A N 1
ATOM 1705 C CA . LEU A 1 212 ? -18.519 -6.592 24.383 1.00 62.12 212 LEU A CA 1
ATOM 1706 C C 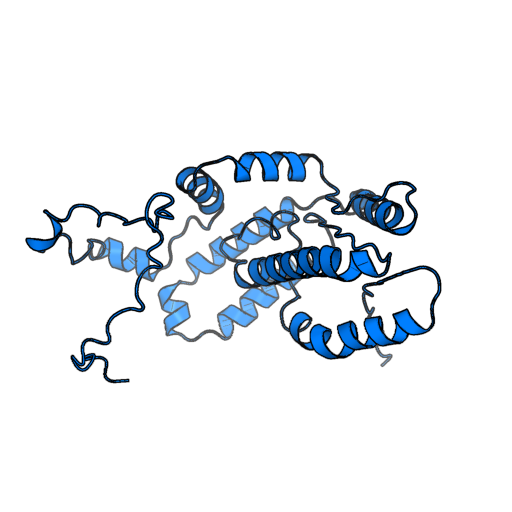. LEU A 1 212 ? -18.724 -8.117 24.419 1.00 62.12 212 LEU A C 1
ATOM 1708 O O . LEU A 1 212 ? -17.783 -8.873 24.191 1.00 62.12 212 LEU A O 1
ATOM 1712 N N . ARG A 1 213 ? -19.940 -8.579 24.708 1.00 62.56 213 ARG A N 1
ATOM 1713 C CA . ARG A 1 213 ? -20.376 -9.908 24.262 1.00 62.56 213 ARG A CA 1
ATOM 1714 C C . ARG A 1 213 ? -21.090 -9.734 22.935 1.00 62.56 213 ARG A C 1
ATOM 1716 O O . ARG A 1 213 ? -21.792 -8.742 22.749 1.00 62.56 213 ARG A O 1
ATOM 1723 N N . ASP A 1 214 ? -20.879 -10.652 21.999 1.00 63.69 214 ASP A N 1
ATOM 1724 C CA . ASP A 1 214 ? -21.674 -10.656 20.776 1.00 63.69 214 ASP A CA 1
ATOM 1725 C C . ASP A 1 214 ? -23.141 -10.856 21.199 1.00 63.69 214 ASP A C 1
ATOM 1727 O O . ASP A 1 214 ? -23.443 -11.884 21.799 1.00 63.69 214 ASP A O 1
ATOM 1731 N N . PRO A 1 215 ? -24.065 -9.913 20.929 1.00 65.31 215 PRO A N 1
ATOM 1732 C CA . PRO A 1 215 ? -25.459 -10.026 21.370 1.00 65.31 215 PRO A CA 1
ATOM 1733 C C . PRO A 1 215 ? -26.152 -11.295 20.858 1.00 65.31 215 PRO A C 1
ATOM 1735 O O . PRO A 1 215 ? -27.207 -11.684 21.350 1.00 65.31 215 PRO A O 1
ATOM 1738 N N . ARG A 1 216 ? -25.569 -11.934 19.837 1.00 62.69 216 ARG A N 1
ATOM 1739 C CA . ARG A 1 216 ? -26.041 -13.192 19.271 1.00 62.69 216 ARG A CA 1
ATOM 1740 C C . ARG A 1 216 ? -25.632 -14.399 20.113 1.00 62.69 216 ARG A C 1
ATOM 1742 O O . ARG A 1 216 ? -26.340 -15.395 20.052 1.00 62.69 216 ARG A O 1
ATOM 1749 N N . GLU A 1 217 ? -24.570 -14.331 20.917 1.00 65.62 217 GLU A N 1
ATOM 1750 C CA . GLU A 1 217 ? -24.115 -15.440 21.780 1.00 65.62 217 GLU A CA 1
ATOM 1751 C C . GLU A 1 217 ? -25.184 -15.902 22.776 1.00 65.62 217 GLU A C 1
ATOM 1753 O O . GLU A 1 217 ? -25.257 -17.092 23.091 1.00 65.62 217 GLU A O 1
ATOM 1758 N N . ASP A 1 218 ? -26.047 -14.983 23.212 1.00 66.50 218 ASP A N 1
ATOM 1759 C CA . ASP A 1 218 ? -27.140 -15.263 24.146 1.00 66.50 218 ASP A CA 1
ATOM 1760 C C . ASP A 1 218 ? -28.397 -15.826 23.447 1.00 66.50 218 ASP A C 1
ATOM 1762 O O . ASP A 1 218 ? -29.357 -16.222 24.110 1.00 66.50 218 ASP A O 1
ATOM 1766 N N . THR A 1 219 ? -28.415 -15.898 22.108 1.00 71.12 219 THR A N 1
ATOM 1767 C CA . THR A 1 219 ? -29.551 -16.460 21.3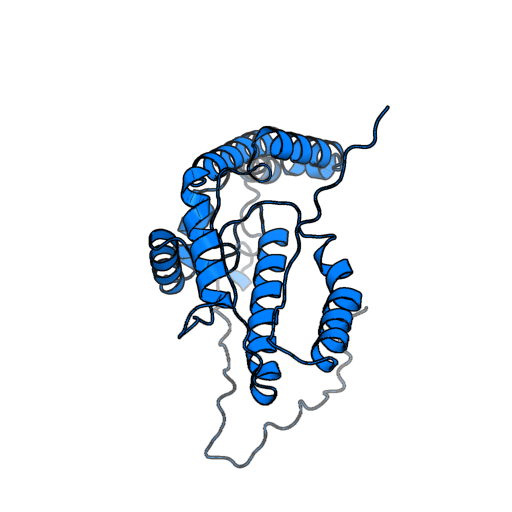61 1.00 71.12 219 THR A CA 1
ATOM 1768 C C . THR A 1 219 ? -29.420 -17.984 21.210 1.00 71.12 219 THR A C 1
ATOM 1770 O O . THR A 1 219 ? -28.364 -18.471 20.789 1.00 71.12 219 THR A O 1
ATOM 1773 N N . PRO A 1 220 ? -30.490 -18.770 21.467 1.00 65.38 220 PRO A N 1
ATOM 1774 C CA . PRO A 1 220 ? -30.475 -20.230 21.294 1.00 65.38 220 PRO A CA 1
ATOM 1775 C C . PRO A 1 220 ? -30.067 -20.670 19.878 1.00 65.38 220 PRO A C 1
ATOM 1777 O O . PRO A 1 220 ? -29.483 -21.733 19.680 1.00 65.38 220 PRO A O 1
ATOM 1780 N N . GLU A 1 221 ? -30.343 -19.825 18.885 1.00 66.75 221 GLU A N 1
ATOM 1781 C CA . GLU A 1 221 ? -30.035 -20.043 17.472 1.00 66.75 221 GLU A CA 1
ATOM 1782 C C . GLU A 1 221 ? -28.536 -19.964 17.153 1.00 66.75 221 GLU A C 1
ATOM 1784 O O . GLU A 1 221 ? -28.095 -20.532 16.152 1.00 66.75 221 GLU A O 1
ATOM 1789 N N . TYR A 1 222 ? -27.740 -19.270 17.970 1.00 64.06 222 TYR A N 1
ATOM 1790 C CA . TYR A 1 222 ? -26.307 -19.085 17.734 1.00 64.06 222 TYR A CA 1
ATOM 1791 C C . TYR A 1 222 ? -25.474 -20.260 18.254 1.00 64.06 222 TYR A C 1
ATOM 1793 O O . TYR A 1 222 ? -24.520 -20.668 17.595 1.00 64.06 222 TYR A O 1
ATOM 1801 N N . GLN A 1 223 ? -25.881 -20.875 19.371 1.00 61.53 223 GLN A N 1
ATOM 1802 C CA . GLN A 1 223 ? -25.145 -21.973 20.016 1.00 61.53 223 GLN A CA 1
ATOM 1803 C C . GLN A 1 223 ? -25.090 -23.272 19.182 1.00 61.53 223 GLN A C 1
ATOM 1805 O O . GLN A 1 223 ? -24.282 -24.152 19.474 1.00 61.53 223 GLN A O 1
ATOM 1810 N N . GLY A 1 224 ? -25.901 -23.391 18.120 1.00 64.69 224 GLY A N 1
ATOM 1811 C CA . GLY A 1 224 ? -25.961 -24.571 17.245 1.00 64.69 224 GLY A CA 1
ATOM 1812 C C . GLY A 1 224 ? -25.556 -24.354 15.780 1.00 64.69 224 GLY A C 1
ATOM 1813 O O . GLY A 1 224 ? -25.592 -25.307 14.997 1.00 64.69 224 GLY A O 1
ATOM 1814 N N . ARG A 1 225 ? -25.187 -23.133 15.359 1.00 61.31 225 ARG A N 1
ATOM 1815 C CA . ARG A 1 225 ? -24.878 -22.859 13.943 1.00 61.31 225 ARG A CA 1
ATOM 1816 C C . ARG A 1 225 ? -23.514 -23.425 13.546 1.00 61.31 225 ARG A C 1
ATOM 1818 O O . ARG A 1 225 ? -22.469 -22.937 13.966 1.00 61.31 225 ARG A O 1
ATOM 1825 N N . ARG A 1 226 ? -23.519 -24.419 12.653 1.00 63.84 226 ARG A N 1
ATOM 1826 C CA . ARG A 1 226 ? -22.320 -24.823 11.901 1.00 63.84 226 ARG A CA 1
ATOM 1827 C C . ARG A 1 226 ? -21.992 -23.750 10.860 1.00 63.84 226 ARG A C 1
ATOM 1829 O O . ARG A 1 226 ? -22.893 -23.094 10.336 1.00 63.84 226 ARG A O 1
ATOM 1836 N N . ARG A 1 227 ? -20.702 -23.578 10.545 1.00 70.06 227 ARG A N 1
ATOM 1837 C CA . ARG A 1 227 ? -20.258 -22.733 9.424 1.00 70.06 227 ARG A CA 1
ATOM 1838 C C . ARG A 1 227 ? -21.032 -23.147 8.170 1.00 70.06 227 ARG A C 1
ATOM 1840 O O . ARG A 1 227 ? -21.088 -24.339 7.881 1.00 70.06 227 ARG A O 1
ATOM 1847 N N . LEU A 1 228 ? -21.609 -22.180 7.453 1.00 77.25 228 LEU A N 1
ATOM 1848 C CA . LEU A 1 228 ? -22.299 -22.453 6.191 1.00 77.25 228 LEU A CA 1
ATOM 1849 C C . LEU A 1 228 ? -21.366 -23.239 5.263 1.00 77.25 228 LEU A C 1
ATOM 1851 O O . LEU A 1 228 ? -20.207 -22.852 5.072 1.00 77.25 228 LEU A O 1
ATOM 1855 N N . GLU A 1 229 ? -21.866 -24.343 4.711 1.00 77.56 229 GLU A N 1
ATOM 1856 C CA . GLU A 1 229 ? -21.119 -25.114 3.725 1.00 77.56 229 GLU A CA 1
ATOM 1857 C C . GL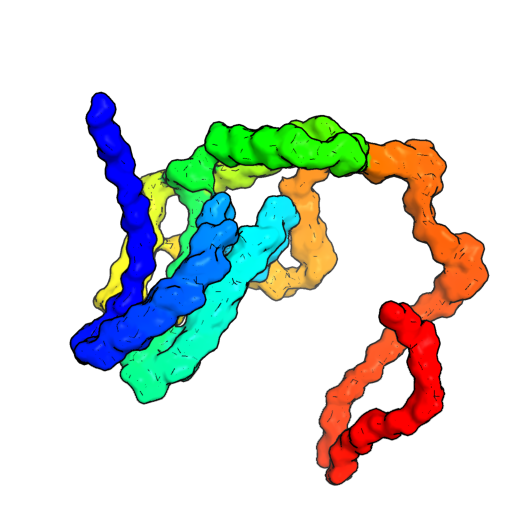U A 1 229 ? -20.922 -24.252 2.478 1.00 77.56 229 GLU A C 1
ATOM 1859 O O . GLU A 1 229 ? -21.874 -23.740 1.887 1.00 77.56 229 GLU A O 1
ATOM 1864 N N . ARG A 1 230 ? -19.660 -24.043 2.093 1.00 76.38 230 ARG A N 1
ATOM 1865 C CA . ARG A 1 230 ? -19.343 -23.344 0.848 1.00 76.38 230 ARG A CA 1
ATOM 1866 C C . ARG A 1 230 ? -19.519 -24.322 -0.301 1.00 76.38 230 ARG A C 1
ATOM 1868 O O . ARG A 1 230 ? -18.783 -25.301 -0.388 1.00 76.38 230 ARG A O 1
ATOM 1875 N N . ILE A 1 231 ? -20.457 -24.029 -1.190 1.00 79.94 231 ILE A N 1
ATOM 1876 C CA . ILE A 1 231 ? -20.604 -24.749 -2.452 1.00 79.94 231 ILE A CA 1
ATOM 1877 C C . ILE A 1 231 ? -19.610 -24.131 -3.434 1.00 79.94 231 ILE A C 1
ATOM 1879 O O . ILE A 1 231 ? -19.708 -22.949 -3.761 1.00 79.94 231 ILE A O 1
ATOM 1883 N N . PHE A 1 232 ? -18.631 -24.912 -3.882 1.00 72.19 232 PHE A N 1
ATOM 1884 C CA . PHE A 1 232 ? -17.747 -24.495 -4.964 1.00 72.19 232 PHE A CA 1
ATOM 1885 C C . PHE A 1 232 ? -18.409 -24.837 -6.292 1.00 72.19 232 PHE A C 1
ATOM 1887 O O . PHE A 1 232 ? -18.830 -25.975 -6.506 1.00 72.19 232 PHE A O 1
ATOM 1894 N N . SER A 1 233 ? -18.478 -23.864 -7.196 1.00 74.38 233 SER A N 1
ATOM 1895 C CA . SER A 1 233 ? -18.806 -24.101 -8.597 1.00 74.38 233 SER A CA 1
ATOM 1896 C C . SER A 1 233 ? -17.678 -24.921 -9.227 1.00 74.38 233 SER A C 1
ATOM 1898 O O . SER A 1 233 ? -16.719 -24.384 -9.774 1.00 74.38 233 SER A O 1
ATOM 1900 N N . MET A 1 234 ? -17.757 -26.246 -9.104 1.00 64.94 234 MET A N 1
ATOM 1901 C CA . MET A 1 234 ? -16.870 -27.135 -9.842 1.00 64.94 234 MET A CA 1
ATOM 1902 C C . MET A 1 234 ? -17.364 -27.214 -11.288 1.00 64.94 234 MET A C 1
ATOM 1904 O O . MET A 1 234 ? -18.539 -27.529 -11.501 1.00 64.94 234 MET A O 1
ATOM 1908 N N . PRO A 1 235 ? -16.502 -26.959 -12.289 1.00 62.94 235 PRO A N 1
ATOM 1909 C CA . PRO A 1 235 ? -16.835 -27.250 -13.673 1.00 62.94 235 PRO A CA 1
ATOM 1910 C C . PRO A 1 235 ? -17.198 -28.732 -13.775 1.00 62.94 235 PRO A C 1
ATOM 1912 O O . PRO A 1 235 ? -16.371 -29.603 -13.493 1.00 62.94 235 PRO A O 1
ATOM 1915 N N . ASN A 1 236 ? -18.446 -29.033 -14.128 1.00 62.88 236 ASN A N 1
ATOM 1916 C CA . ASN A 1 236 ? -18.908 -30.408 -14.257 1.00 62.88 236 ASN A CA 1
ATOM 1917 C C . ASN A 1 236 ? -18.427 -30.966 -15.600 1.00 62.88 236 ASN A C 1
ATOM 1919 O O . ASN A 1 236 ? -19.177 -31.032 -16.565 1.00 62.88 236 ASN A O 1
ATOM 1923 N N . TRP A 1 237 ? -17.145 -31.323 -15.677 1.00 61.41 237 TRP A N 1
ATOM 1924 C CA . TRP A 1 237 ? -16.467 -31.757 -16.906 1.00 61.41 237 TRP A CA 1
ATOM 1925 C C . TRP A 1 237 ? -17.118 -32.981 -17.575 1.00 61.41 237 TRP A C 1
ATOM 1927 O O . TRP A 1 237 ? -16.906 -33.213 -18.762 1.00 61.41 237 TRP A O 1
ATOM 1937 N N . ALA A 1 238 ? -17.932 -33.742 -16.836 1.00 59.50 238 ALA A N 1
ATOM 1938 C CA . ALA A 1 238 ? -18.672 -34.898 -17.334 1.00 59.50 238 ALA A CA 1
ATOM 1939 C C . ALA A 1 238 ? -20.054 -34.550 -17.922 1.00 59.50 238 ALA A C 1
ATOM 1941 O O . ALA A 1 238 ? -20.633 -35.367 -18.639 1.00 59.50 238 ALA A O 1
ATOM 1942 N N . LYS A 1 239 ? -20.603 -33.360 -17.643 1.00 56.47 239 LYS A N 1
ATOM 1943 C CA . LYS A 1 239 ? -21.918 -32.935 -18.136 1.00 56.47 239 LYS A CA 1
ATOM 1944 C C . LYS A 1 239 ? -21.763 -31.723 -19.053 1.00 56.47 239 LYS A C 1
ATOM 1946 O O . LYS A 1 239 ? -21.305 -30.673 -18.624 1.00 56.47 239 LYS A O 1
ATOM 1951 N N . LYS A 1 240 ? -22.238 -31.819 -20.301 1.00 57.25 240 LYS A N 1
ATOM 1952 C CA . LYS A 1 240 ? -22.423 -30.677 -21.233 1.00 57.25 240 LYS A CA 1
ATOM 1953 C C . LYS A 1 240 ? -23.517 -29.688 -20.770 1.00 57.25 240 LYS A C 1
ATOM 1955 O O . LYS A 1 240 ? -24.106 -28.980 -21.579 1.00 57.25 240 LYS A O 1
ATOM 1960 N N . GLU A 1 241 ? -23.824 -29.656 -19.482 1.00 57.69 241 GLU A N 1
ATOM 1961 C CA . GLU A 1 241 ? -24.850 -28.806 -18.898 1.00 57.69 241 GLU A CA 1
ATOM 1962 C C . GLU A 1 241 ? -24.158 -27.556 -18.360 1.00 57.69 241 GLU A C 1
ATOM 1964 O O . GLU A 1 241 ? -23.551 -27.555 -17.290 1.00 57.69 241 GLU A O 1
ATOM 1969 N N . MET A 1 242 ? -24.216 -26.486 -19.149 1.00 56.66 242 MET A N 1
ATOM 1970 C CA . MET A 1 242 ? -23.975 -25.132 -18.663 1.00 56.66 242 MET A CA 1
ATOM 1971 C C . MET A 1 242 ? -24.923 -24.909 -17.479 1.00 56.66 242 MET A C 1
ATOM 1973 O O . MET A 1 242 ? -26.110 -25.215 -17.605 1.00 56.66 242 MET A O 1
ATOM 1977 N N . THR A 1 243 ? -24.421 -24.444 -16.328 1.00 58.88 243 THR A N 1
ATOM 1978 C CA . THR A 1 243 ? -25.284 -24.089 -15.187 1.00 58.88 243 THR A CA 1
ATOM 1979 C C . THR A 1 243 ? -26.422 -23.219 -15.717 1.00 58.88 243 THR A C 1
ATOM 1981 O O . THR A 1 243 ? -26.122 -22.164 -16.286 1.00 58.88 243 THR A O 1
ATOM 1984 N N . PRO A 1 244 ? -27.693 -23.653 -15.621 1.00 56.69 244 PRO A N 1
ATOM 1985 C CA . PRO A 1 244 ? -28.794 -22.866 -16.146 1.00 56.69 244 PRO A CA 1
ATOM 1986 C C . PRO A 1 244 ? -28.802 -21.519 -15.427 1.00 56.69 244 PRO A C 1
ATOM 1988 O O . PRO A 1 244 ? -28.520 -21.457 -14.226 1.00 56.69 244 PRO A O 1
ATOM 1991 N N . SER A 1 245 ? -29.091 -20.442 -16.166 1.00 47.56 245 SER A N 1
ATOM 1992 C CA . SER A 1 245 ? -29.277 -19.119 -15.566 1.00 47.56 245 SER A CA 1
ATOM 1993 C C . SER A 1 245 ? -30.206 -19.241 -14.359 1.00 47.56 245 SER A C 1
ATOM 1995 O O . SER A 1 245 ? -31.173 -20.010 -14.436 1.00 47.56 245 SER A O 1
ATOM 1997 N N . PRO A 1 246 ? -29.926 -18.524 -13.254 1.00 53.47 246 PRO A N 1
ATOM 1998 C CA . PRO A 1 246 ? -30.785 -18.559 -12.083 1.00 53.47 246 PRO A CA 1
ATOM 1999 C C . PRO A 1 246 ? -32.220 -18.318 -12.540 1.00 53.47 246 PRO A C 1
ATOM 2001 O O . PRO A 1 246 ? -32.516 -17.330 -13.215 1.00 53.47 246 PRO A O 1
ATOM 2004 N N . THR A 1 247 ? -33.088 -19.282 -12.249 1.00 55.38 247 THR A N 1
ATOM 2005 C CA . THR A 1 247 ? -34.509 -19.156 -12.541 1.00 55.38 247 THR A CA 1
ATOM 2006 C C . THR A 1 247 ? -34.994 -17.965 -11.733 1.00 55.38 247 THR A C 1
ATOM 2008 O O . THR A 1 247 ? -34.826 -17.935 -10.514 1.00 55.38 247 THR A O 1
ATOM 2011 N N . ILE A 1 248 ? -35.519 -16.951 -12.422 1.00 55.91 248 ILE A N 1
ATOM 2012 C CA . ILE A 1 248 ? -36.134 -15.794 -11.777 1.00 55.91 248 ILE A CA 1
ATOM 2013 C C . ILE A 1 248 ? -37.383 -16.329 -11.078 1.00 55.91 248 ILE A C 1
ATOM 2015 O O . ILE A 1 248 ? -38.440 -16.481 -11.685 1.00 55.91 248 ILE A O 1
ATOM 2019 N N . ASP A 1 249 ? -37.240 -16.705 -9.811 1.00 58.25 249 ASP A N 1
ATOM 2020 C CA . ASP A 1 249 ? -38.381 -16.930 -8.941 1.00 58.25 249 ASP A CA 1
ATOM 2021 C C . ASP A 1 249 ? -38.974 -15.533 -8.722 1.00 58.25 249 ASP A C 1
ATOM 2023 O O . ASP A 1 249 ? -38.340 -14.689 -8.088 1.00 58.25 249 ASP A O 1
ATOM 2027 N N . ASN A 1 250 ? -40.147 -15.255 -9.305 1.00 55.47 250 ASN A N 1
ATOM 2028 C CA . ASN A 1 250 ? -40.889 -13.984 -9.201 1.00 55.47 250 ASN A CA 1
ATOM 2029 C C . ASN A 1 250 ? -41.392 -13.710 -7.765 1.00 55.47 250 ASN A C 1
ATOM 2031 O O . ASN A 1 250 ? -42.461 -13.143 -7.548 1.00 55.47 250 ASN A O 1
ATOM 2035 N N . LYS A 1 251 ? -40.644 -14.139 -6.752 1.00 58.09 251 LYS A N 1
ATOM 2036 C CA . LYS A 1 251 ? -40.835 -13.727 -5.374 1.00 58.09 251 LYS A CA 1
ATOM 2037 C C . LYS A 1 251 ? -40.212 -12.351 -5.258 1.00 58.09 251 LYS A C 1
ATOM 2039 O O . LYS A 1 251 ? -38.990 -12.228 -5.264 1.00 58.09 251 LYS A O 1
ATOM 2044 N N . GLU A 1 252 ? -41.071 -11.337 -5.180 1.00 50.97 252 GLU A N 1
ATOM 2045 C CA . GLU A 1 252 ? -40.688 -9.970 -4.841 1.00 50.97 252 GLU A CA 1
ATOM 2046 C C . GLU A 1 252 ? -39.631 -10.001 -3.737 1.00 50.97 252 GLU A C 1
ATOM 2048 O O . GLU A 1 252 ? -39.862 -10.461 -2.611 1.00 50.97 252 GLU A O 1
ATOM 2053 N N . THR A 1 253 ? -38.430 -9.554 -4.077 1.00 59.62 253 THR A N 1
ATOM 2054 C CA . THR A 1 253 ? -37.385 -9.343 -3.096 1.00 59.62 253 THR A CA 1
ATOM 2055 C C . THR A 1 253 ? -37.894 -8.282 -2.127 1.00 59.62 253 THR A C 1
ATOM 2057 O O . THR A 1 253 ? -38.163 -7.148 -2.509 1.00 59.62 253 THR A O 1
ATOM 2060 N N . LYS A 1 254 ? -38.024 -8.635 -0.842 1.00 53.53 254 LYS A N 1
ATOM 2061 C CA . LYS A 1 254 ? -38.431 -7.717 0.243 1.00 53.53 254 LYS A CA 1
ATOM 2062 C C . LYS A 1 254 ? -37.373 -6.644 0.561 1.00 53.53 254 LYS A C 1
ATOM 2064 O O . LYS A 1 254 ? -37.274 -6.191 1.698 1.00 53.53 254 LYS A O 1
ATOM 2069 N N . PHE A 1 255 ? -36.555 -6.256 -0.410 1.00 40.66 255 PHE A N 1
ATOM 2070 C CA . PHE A 1 255 ? -35.636 -5.140 -0.273 1.00 40.66 255 PHE A CA 1
ATOM 2071 C C . PHE A 1 255 ? -36.365 -3.882 -0.739 1.00 40.66 255 PHE A C 1
ATOM 2073 O O . PHE A 1 255 ? -36.509 -3.639 -1.933 1.00 40.66 255 PHE A O 1
ATOM 2080 N N . LYS A 1 256 ? -36.861 -3.097 0.222 1.00 44.75 256 LYS A N 1
ATOM 2081 C CA . LYS A 1 256 ? -37.181 -1.692 -0.033 1.00 44.75 256 LYS A CA 1
ATOM 2082 C C . LYS A 1 256 ? -35.848 -0.957 -0.180 1.00 44.75 256 LYS A C 1
ATOM 2084 O O . LYS A 1 256 ? -35.093 -0.914 0.790 1.00 44.75 256 LYS A O 1
ATOM 2089 N N . PHE A 1 257 ? -35.560 -0.474 -1.384 1.00 43.41 257 PHE A N 1
ATOM 2090 C CA . PHE A 1 257 ? -34.549 0.560 -1.597 1.00 43.41 257 PHE A CA 1
ATOM 2091 C C . PHE A 1 257 ? -35.089 1.909 -1.123 1.00 43.41 257 PHE A C 1
ATOM 2093 O O . PHE A 1 257 ? -36.320 2.117 -1.247 1.00 43.41 257 PHE A O 1
#

pLDDT: mean 71.38, std 20.85, range [23.81, 95.62]

Organism: Petrolisthes cinctipes (NCBI:txid88211)

InterPro domains:
  IPR002347 Short-chain dehydrogenase/reductase SDR [PF00106] (49-100)
  IPR036291 NAD(P)-binding domain superfamily [SSF51735] (49-187)

Sequence (257 aa):
MTPVTTTTTTFEVMSQTDLRTRSMTHFVYTLVWPLIDDFLSCFSLGDSSRYTFPGFTAYSMSKHASISFADGLRLEMQKWGISVHTVEPTLYRTHISQEAPIHRALDNYWDSCSDDIKTTYGDEYIKDFKITITQHLNRAKPSEKIAEVIDDMVDAVAGDDPKTRYVPSMVTQIRAKLLSSLPDPLRDHFFLSSQPRTPPAYVTERKRQRILRDPREDTPEYQGRRRLERIFSMPNWAKKEMTPSPTIDNKETKFKF